Protein AF-A0A537R6D9-F1 (afdb_monomer_lite)

Structure (mmCIF, N/CA/C/O backbone):
data_AF-A0A537R6D9-F1
#
_entry.id   AF-A0A537R6D9-F1
#
loop_
_atom_site.group_PDB
_atom_site.id
_atom_site.type_symbol
_atom_site.label_atom_id
_atom_site.label_alt_id
_atom_site.label_comp_id
_atom_site.label_asym_id
_atom_site.label_entity_id
_atom_site.label_seq_id
_atom_site.pdbx_PDB_ins_code
_atom_site.Cartn_x
_atom_site.Cartn_y
_atom_site.Cartn_z
_atom_site.occupancy
_atom_site.B_iso_or_equiv
_atom_site.auth_seq_id
_atom_site.auth_comp_id
_atom_site.auth_asym_id
_atom_site.auth_atom_id
_atom_site.pdbx_PDB_model_num
ATOM 1 N N . MET A 1 1 ? -15.570 -12.214 9.265 1.00 28.72 1 MET A N 1
ATOM 2 C CA . MET A 1 1 ? -15.090 -12.435 7.888 1.00 28.72 1 MET A CA 1
ATOM 3 C C . MET A 1 1 ? -15.741 -11.370 7.022 1.00 28.72 1 MET A C 1
ATOM 5 O O . MET A 1 1 ? -16.887 -11.540 6.631 1.00 28.72 1 MET A O 1
ATOM 9 N N . ALA A 1 2 ? -15.085 -10.214 6.908 1.00 29.20 2 ALA A N 1
ATOM 10 C CA . ALA A 1 2 ? -15.546 -9.115 6.066 1.00 29.20 2 ALA A CA 1
ATOM 11 C C . ALA A 1 2 ? -15.105 -9.401 4.629 1.00 29.20 2 ALA A C 1
ATOM 13 O O . ALA A 1 2 ? -13.996 -9.891 4.419 1.00 29.20 2 ALA A O 1
ATOM 14 N N . LEU A 1 3 ? -15.979 -9.139 3.662 1.00 27.78 3 LEU A N 1
ATOM 15 C CA . LEU A 1 3 ? -15.612 -9.161 2.255 1.00 27.78 3 LEU A CA 1
ATOM 16 C C . LEU A 1 3 ? -14.936 -7.812 1.969 1.00 27.78 3 LEU A C 1
ATOM 18 O O . LEU A 1 3 ? -15.599 -6.772 2.012 1.00 27.78 3 LEU A O 1
ATOM 22 N N . CYS A 1 4 ? -13.619 -7.820 1.760 1.00 32.78 4 CYS A N 1
ATOM 23 C CA . CYS A 1 4 ? -12.917 -6.673 1.192 1.00 32.78 4 CYS A CA 1
ATOM 24 C C . CYS A 1 4 ? -13.167 -6.689 -0.314 1.00 32.78 4 CYS A C 1
ATOM 26 O O . CYS A 1 4 ? -12.820 -7.656 -0.987 1.00 32.78 4 CYS A O 1
ATOM 28 N N . ALA A 1 5 ? -13.799 -5.641 -0.824 1.00 30.55 5 ALA A N 1
ATOM 29 C CA . ALA A 1 5 ? -13.901 -5.389 -2.251 1.00 30.55 5 ALA A CA 1
ATOM 30 C C . ALA A 1 5 ? -13.244 -4.029 -2.488 1.00 30.55 5 ALA A C 1
ATOM 32 O O . ALA A 1 5 ? -13.802 -3.004 -2.092 1.00 30.55 5 ALA A O 1
ATOM 33 N N . ALA A 1 6 ? -12.048 -4.017 -3.075 1.00 35.75 6 ALA A N 1
ATOM 34 C CA . ALA A 1 6 ? -11.493 -2.785 -3.620 1.00 35.75 6 ALA A CA 1
ATOM 35 C C . ALA A 1 6 ? -11.955 -2.624 -5.059 1.00 35.75 6 ALA A C 1
ATOM 37 O O . ALA A 1 6 ? -11.992 -3.578 -5.837 1.00 35.75 6 ALA A O 1
ATOM 38 N N . ALA A 1 7 ? -12.320 -1.396 -5.389 1.00 29.72 7 ALA A N 1
ATOM 39 C CA . ALA A 1 7 ? -12.484 -0.959 -6.755 1.00 29.72 7 ALA A CA 1
ATOM 40 C C . ALA A 1 7 ? -11.453 0.150 -6.964 1.00 29.72 7 ALA A C 1
ATOM 42 O O . ALA A 1 7 ? -11.732 1.312 -6.675 1.00 29.72 7 ALA A O 1
ATOM 43 N N . CYS A 1 8 ? -10.263 -0.211 -7.447 1.00 31.55 8 CYS A N 1
ATOM 44 C CA . CYS A 1 8 ? -9.294 0.777 -7.905 1.00 31.55 8 CYS A CA 1
ATOM 45 C C . CYS A 1 8 ? -9.810 1.357 -9.228 1.00 31.55 8 CYS A C 1
ATOM 47 O O . CYS A 1 8 ? -9.822 0.685 -10.261 1.00 31.55 8 CYS A O 1
ATOM 49 N N . LEU A 1 9 ? -10.297 2.595 -9.191 1.00 29.12 9 LEU A N 1
ATOM 50 C CA . LEU A 1 9 ? -10.644 3.368 -10.380 1.00 29.12 9 LEU A CA 1
ATOM 51 C C . LEU A 1 9 ? -9.499 4.350 -10.646 1.00 29.12 9 LEU A C 1
ATOM 53 O O . LEU A 1 9 ? -9.588 5.518 -10.276 1.00 29.12 9 LEU A O 1
ATOM 57 N N . SER A 1 10 ? -8.424 3.894 -11.295 1.00 35.34 10 SER A N 1
ATOM 58 C CA . SER A 1 10 ? -7.385 4.800 -11.792 1.00 35.34 10 SER A CA 1
ATOM 59 C C . SER A 1 10 ? -7.936 5.603 -12.976 1.00 35.34 10 SER A C 1
ATOM 61 O O . SER A 1 10 ? -8.092 5.127 -14.101 1.00 35.34 10 SER A O 1
ATOM 63 N N . GLY A 1 11 ? -8.326 6.844 -12.691 1.00 26.12 11 GLY A N 1
ATOM 64 C CA . GLY A 1 11 ? -8.840 7.805 -13.660 1.00 26.12 11 GLY A CA 1
ATOM 65 C C . GLY A 1 11 ? -7.739 8.698 -14.219 1.00 26.12 11 GLY A C 1
ATOM 66 O O . GLY A 1 11 ? -7.818 9.912 -14.064 1.00 26.12 11 GLY A O 1
ATOM 67 N N . GLY A 1 12 ? -6.732 8.123 -14.876 1.00 28.61 12 GLY A N 1
ATOM 68 C CA . GLY A 1 12 ? -5.731 8.907 -15.595 1.00 28.61 12 GLY A CA 1
ATOM 69 C C . GLY A 1 12 ? -6.361 9.593 -16.811 1.00 28.61 12 GLY A C 1
ATOM 70 O O . GLY A 1 12 ? -6.935 8.938 -17.687 1.00 28.61 12 GLY A O 1
ATOM 71 N N . ALA A 1 13 ? -6.246 10.920 -16.906 1.00 30.61 13 ALA A N 1
ATOM 72 C CA . ALA A 1 13 ? -6.545 11.656 -18.133 1.00 30.61 13 ALA A CA 1
ATOM 73 C C . ALA A 1 13 ? -5.438 11.398 -19.171 1.00 30.61 13 ALA A C 1
ATOM 75 O O . ALA A 1 13 ? -4.664 12.288 -19.521 1.00 30.61 13 ALA A O 1
ATOM 76 N N . ALA A 1 14 ? -5.356 10.166 -19.673 1.00 32.16 14 ALA A N 1
ATOM 77 C CA . ALA A 1 14 ? -4.489 9.831 -20.786 1.00 32.16 14 ALA A CA 1
ATOM 78 C C . ALA A 1 14 ? -4.994 10.580 -22.026 1.00 32.16 14 ALA A C 1
ATOM 80 O O . ALA A 1 14 ? -6.072 10.298 -22.559 1.00 32.16 14 ALA A O 1
ATOM 81 N N . ARG A 1 15 ? -4.215 11.557 -22.503 1.00 35.00 15 ARG A N 1
ATOM 82 C CA . ARG A 1 15 ? -4.380 12.067 -23.866 1.00 35.00 15 ARG A CA 1
ATOM 83 C C . ARG A 1 15 ? -4.251 10.877 -24.812 1.00 35.00 15 ARG A C 1
ATOM 85 O O . ARG A 1 15 ? -3.198 10.252 -24.888 1.00 35.00 15 ARG A O 1
ATOM 92 N N . ALA A 1 16 ? -5.344 10.564 -25.499 1.00 34.44 16 ALA A N 1
ATOM 93 C CA . ALA A 1 16 ? -5.391 9.534 -26.520 1.00 34.44 16 ALA A CA 1
ATOM 94 C C . ALA A 1 16 ? -4.492 9.932 -27.703 1.00 34.44 16 ALA A C 1
ATOM 96 O O . ALA A 1 16 ? -4.921 10.646 -28.604 1.00 34.44 16 ALA A O 1
ATOM 97 N N . GLU A 1 17 ? -3.245 9.468 -27.684 1.00 37.81 17 GLU A N 1
ATOM 98 C CA . GLU A 1 17 ? -2.407 9.309 -28.872 1.00 37.81 17 GLU A CA 1
ATOM 99 C C . GLU A 1 17 ? -2.296 7.806 -29.177 1.00 37.81 17 GLU A C 1
ATOM 101 O O . GLU A 1 17 ? -1.820 7.029 -28.353 1.00 37.81 17 GLU A O 1
ATOM 106 N N . ASP A 1 18 ? -2.827 7.419 -30.341 1.00 36.00 18 ASP A N 1
ATOM 107 C CA . ASP A 1 18 ? -2.731 6.135 -31.052 1.00 36.00 18 ASP A CA 1
ATOM 108 C C . ASP A 1 18 ? -2.474 4.846 -30.237 1.00 36.00 18 ASP A C 1
ATOM 110 O O . ASP A 1 18 ? -1.348 4.438 -29.944 1.00 36.00 18 ASP A O 1
ATOM 114 N N . ALA A 1 19 ? -3.557 4.094 -30.010 1.00 43.38 19 ALA A N 1
ATOM 115 C CA . ALA A 1 19 ? -3.606 2.797 -29.322 1.00 43.38 19 ALA A CA 1
ATOM 116 C C . ALA A 1 19 ? -2.958 1.605 -30.079 1.00 43.38 19 ALA A C 1
ATOM 118 O O . ALA A 1 19 ? -3.198 0.445 -29.725 1.00 43.38 19 ALA A O 1
ATOM 119 N N . SER A 1 20 ? -2.161 1.850 -31.127 1.00 41.47 20 SER A N 1
ATOM 120 C CA . SER A 1 20 ? -1.623 0.811 -32.023 1.00 41.47 20 SER A CA 1
ATOM 121 C C . SER A 1 20 ? -0.195 0.350 -31.708 1.00 41.47 20 SER A C 1
ATOM 123 O O . SER A 1 20 ? 0.297 -0.562 -32.373 1.00 41.47 20 SER A O 1
ATOM 125 N N . SER A 1 21 ? 0.484 0.933 -30.713 1.00 53.59 21 SER A N 1
ATOM 126 C CA . SER A 1 21 ? 1.837 0.519 -30.316 1.00 53.59 21 SER A CA 1
ATOM 127 C C . SER A 1 21 ? 1.855 -0.102 -28.917 1.00 53.59 21 SER A C 1
ATOM 129 O O . SER A 1 21 ? 1.261 0.415 -27.972 1.00 53.59 21 SER A O 1
ATOM 131 N N . TRP A 1 22 ? 2.535 -1.244 -28.780 1.00 60.31 22 TRP A N 1
ATOM 132 C CA . TRP A 1 22 ? 2.795 -1.897 -27.494 1.00 60.31 22 TRP A CA 1
ATOM 133 C C . TRP A 1 22 ? 3.837 -1.088 -26.711 1.00 60.31 22 TRP A C 1
ATOM 135 O O . TRP A 1 22 ? 4.996 -1.485 -26.636 1.00 60.31 22 TRP A O 1
ATOM 145 N N . ARG A 1 23 ? 3.429 0.067 -26.168 1.00 66.94 23 ARG A N 1
ATOM 146 C CA . ARG A 1 23 ? 4.258 0.895 -25.278 1.00 66.94 23 ARG A CA 1
ATOM 147 C C . ARG A 1 23 ? 4.676 0.112 -24.038 1.00 66.94 23 ARG A C 1
ATOM 149 O O . ARG A 1 23 ? 3.964 -0.823 -23.644 1.00 66.94 23 ARG A O 1
ATOM 156 N N . ASP A 1 24 ? 5.805 0.491 -23.456 1.00 73.75 24 ASP A N 1
ATOM 157 C CA . ASP A 1 24 ? 6.227 -0.032 -22.160 1.00 73.75 24 ASP A CA 1
ATOM 158 C C . ASP A 1 24 ? 5.165 0.310 -21.112 1.00 73.75 24 ASP A C 1
ATOM 160 O O . ASP A 1 24 ? 4.558 1.381 -21.134 1.00 73.75 24 ASP A O 1
ATOM 164 N N . LEU A 1 25 ? 4.857 -0.683 -20.287 1.00 79.38 25 LEU A N 1
ATOM 165 C CA . LEU A 1 25 ? 3.793 -0.636 -19.300 1.00 79.38 25 LEU A CA 1
ATOM 166 C C . LEU A 1 25 ? 4.425 -0.330 -17.941 1.00 79.38 25 LEU A C 1
ATOM 168 O O . LEU A 1 25 ? 5.289 -1.084 -17.493 1.00 79.38 25 LEU A O 1
ATOM 172 N N . GLU A 1 26 ? 3.989 0.742 -17.287 1.00 85.88 26 GLU A N 1
ATOM 173 C CA . GLU A 1 26 ? 4.348 0.985 -15.893 1.00 85.88 26 GLU A CA 1
ATOM 174 C C . GLU A 1 26 ? 3.674 -0.064 -15.006 1.00 85.88 26 GLU A C 1
ATOM 176 O O . GLU A 1 26 ? 2.475 -0.322 -15.122 1.00 85.88 26 GLU A O 1
ATOM 181 N N . THR A 1 27 ? 4.451 -0.713 -14.141 1.00 90.38 27 THR A N 1
ATOM 182 C CA . THR A 1 27 ? 3.981 -1.876 -13.380 1.00 90.38 27 THR A CA 1
ATOM 183 C C . THR A 1 27 ? 3.369 -1.522 -12.027 1.00 90.38 27 THR A C 1
ATOM 185 O O . THR A 1 27 ? 2.854 -2.421 -11.366 1.00 90.38 27 THR A O 1
ATOM 188 N N . LYS A 1 28 ? 3.369 -0.244 -11.616 1.00 91.88 28 LYS A N 1
ATOM 189 C CA . LYS A 1 28 ? 2.906 0.196 -10.289 1.00 91.88 28 LYS A CA 1
ATOM 190 C C . LYS A 1 28 ? 1.517 -0.357 -9.943 1.00 91.88 28 LYS A C 1
ATOM 192 O O . LYS A 1 28 ? 1.375 -1.010 -8.916 1.00 91.88 28 LYS A O 1
ATOM 197 N N . TYR A 1 29 ? 0.542 -0.218 -10.844 1.00 91.31 29 TYR A N 1
ATOM 198 C CA . TYR A 1 29 ? -0.869 -0.546 -10.577 1.00 91.31 29 TYR A CA 1
ATOM 199 C C . TYR A 1 29 ? -1.403 -1.795 -11.292 1.00 91.31 29 TYR A C 1
ATOM 201 O O . TYR A 1 29 ? -2.612 -2.010 -11.369 1.00 91.31 29 TYR A O 1
ATOM 209 N N . ILE A 1 30 ? -0.538 -2.627 -11.874 1.00 92.00 30 ILE A N 1
ATOM 210 C CA . ILE A 1 30 ? -1.005 -3.684 -12.789 1.00 92.00 30 ILE A CA 1
ATOM 211 C C . ILE A 1 30 ? -1.399 -4.979 -12.079 1.00 92.00 30 ILE A C 1
ATOM 213 O O . ILE A 1 30 ? -1.848 -5.904 -12.758 1.00 92.00 30 ILE A O 1
ATOM 217 N N . PHE A 1 31 ? -1.200 -5.078 -10.762 1.00 92.81 31 PHE A N 1
ATOM 218 C CA . PHE A 1 31 ? -1.397 -6.317 -10.005 1.00 92.81 31 PHE A CA 1
ATOM 219 C C . PHE A 1 31 ? -2.517 -6.261 -8.954 1.00 92.81 31 PHE A C 1
ATOM 221 O O . PHE A 1 31 ? -2.608 -7.174 -8.140 1.00 92.81 31 PHE A O 1
ATOM 228 N N . GLY A 1 32 ? -3.381 -5.242 -8.980 1.00 87.50 32 GLY A N 1
ATOM 229 C CA . GLY A 1 32 ? -4.435 -5.085 -7.974 1.00 87.50 32 GLY A CA 1
ATOM 230 C C . GLY A 1 32 ? -3.899 -4.419 -6.707 1.00 87.50 32 GLY A C 1
ATOM 231 O O . GLY A 1 32 ? -3.414 -3.294 -6.786 1.00 87.50 32 GLY A O 1
ATOM 232 N N . PHE A 1 33 ? -3.986 -5.096 -5.559 1.00 89.38 33 PHE A N 1
ATOM 233 C CA . PHE A 1 33 ? -3.443 -4.631 -4.277 1.00 89.38 33 PHE A CA 1
ATOM 234 C C . PHE A 1 33 ? -1.920 -4.784 -4.187 1.00 89.38 33 PHE A C 1
ATOM 236 O O . PHE A 1 33 ? -1.259 -4.032 -3.473 1.00 89.38 33 PHE A O 1
ATOM 243 N N . THR A 1 34 ? -1.325 -5.754 -4.884 1.00 95.06 34 THR A N 1
ATOM 244 C CA . THR A 1 34 ? 0.129 -5.815 -5.036 1.00 95.06 34 THR A CA 1
ATOM 245 C C . THR A 1 34 ? 0.602 -4.636 -5.894 1.00 95.06 34 THR A C 1
ATOM 247 O O . THR A 1 34 ? 0.324 -4.541 -7.083 1.00 95.06 34 THR A O 1
ATOM 250 N N . THR A 1 35 ? 1.372 -3.729 -5.309 1.00 94.94 35 THR A N 1
ATOM 251 C CA . THR A 1 35 ? 2.033 -2.658 -6.069 1.00 94.94 35 THR A CA 1
ATOM 252 C C . THR A 1 35 ? 3.316 -3.155 -6.741 1.00 94.94 35 THR A C 1
ATOM 254 O O . THR A 1 35 ? 4.145 -3.796 -6.095 1.00 94.94 35 THR A O 1
ATOM 257 N N . GLY A 1 36 ? 3.517 -2.851 -8.025 1.00 95.31 36 GLY A N 1
ATOM 258 C CA . GLY A 1 36 ? 4.787 -3.109 -8.717 1.00 95.31 36 GLY A CA 1
ATOM 259 C C . GLY A 1 36 ? 5.906 -2.150 -8.301 1.00 95.31 36 GLY A C 1
ATOM 260 O O . GLY A 1 36 ? 5.679 -1.174 -7.588 1.00 95.31 36 GLY A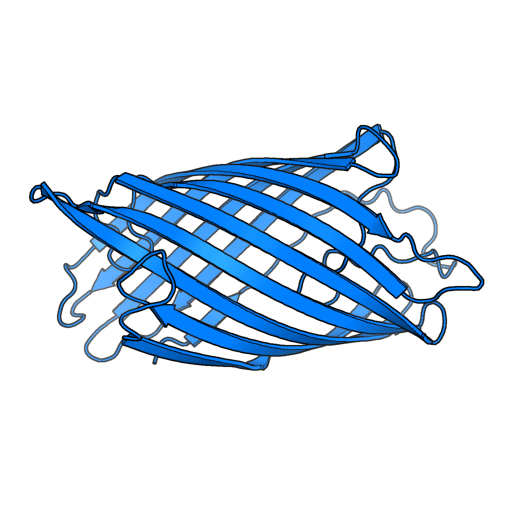 O 1
ATOM 261 N N . SER A 1 37 ? 7.132 -2.394 -8.766 1.00 96.31 37 SER A N 1
ATOM 262 C CA . SER A 1 37 ? 8.278 -1.517 -8.502 1.00 96.31 37 SER A CA 1
ATOM 263 C C . SER A 1 37 ? 8.334 -0.297 -9.421 1.00 96.31 37 SER A C 1
ATOM 265 O O . SER A 1 37 ? 9.120 0.605 -9.151 1.00 96.31 37 SER A O 1
ATOM 267 N N . GLY A 1 38 ? 7.527 -0.242 -10.486 1.00 92.62 38 GLY A N 1
ATOM 268 C CA . GLY A 1 38 ? 7.442 0.932 -11.356 1.00 92.62 38 GLY A CA 1
ATOM 269 C C . GLY A 1 38 ? 7.184 2.234 -10.585 1.00 92.62 38 GLY A C 1
ATOM 270 O O . GLY A 1 38 ? 6.517 2.231 -9.546 1.00 92.62 38 GLY A O 1
ATOM 271 N N . ILE A 1 39 ? 7.750 3.316 -11.112 1.00 93.25 39 ILE A N 1
ATOM 272 C CA . ILE A 1 39 ? 7.456 4.700 -10.739 1.00 93.25 39 ILE A CA 1
ATOM 273 C C . ILE A 1 39 ? 7.237 5.503 -12.025 1.00 93.25 39 ILE A C 1
ATOM 275 O O . ILE A 1 39 ? 7.724 5.092 -13.087 1.00 93.25 39 ILE A O 1
ATOM 279 N N . GLY A 1 40 ? 6.569 6.655 -11.916 1.00 89.00 40 GLY A N 1
ATOM 280 C CA . GLY A 1 40 ? 6.320 7.527 -13.065 1.00 89.00 40 GLY A CA 1
ATOM 281 C C . GLY A 1 40 ? 7.607 8.041 -13.727 1.00 89.00 40 GLY A C 1
ATOM 282 O O . GLY A 1 40 ? 8.710 7.943 -13.186 1.00 89.00 40 GLY A O 1
ATOM 283 N N . LEU A 1 41 ? 7.479 8.635 -14.909 1.00 91.44 41 LEU A N 1
ATOM 284 C CA . LEU A 1 41 ? 8.596 9.233 -15.640 1.00 91.44 41 LEU A CA 1
ATOM 285 C C . LEU A 1 41 ? 9.143 10.476 -14.922 1.00 91.44 41 LEU A C 1
ATOM 287 O O . LEU A 1 41 ? 8.434 11.181 -14.210 1.00 91.44 41 LEU A O 1
ATOM 291 N N . GLU A 1 42 ? 10.416 10.811 -15.146 1.00 93.69 42 GLU A N 1
ATOM 292 C CA . GLU A 1 42 ? 11.005 12.020 -14.561 1.00 93.69 42 GLU A CA 1
ATOM 293 C C . GLU A 1 42 ? 10.230 13.290 -14.968 1.00 93.69 42 GLU A C 1
ATOM 295 O O . GLU A 1 42 ? 10.023 13.583 -16.147 1.00 93.69 42 GLU A O 1
ATOM 300 N N . GLY A 1 43 ? 9.817 14.062 -13.964 1.00 93.31 43 GLY A N 1
ATOM 301 C CA . GLY A 1 43 ? 8.987 15.255 -14.097 1.00 93.31 43 GLY A CA 1
ATOM 302 C C . GLY A 1 43 ? 7.481 14.983 -14.160 1.00 93.31 43 GLY A C 1
ATOM 303 O O . GLY A 1 43 ? 6.709 15.950 -14.174 1.00 93.31 43 GLY A O 1
ATOM 304 N N . GLU A 1 44 ? 7.058 13.716 -14.183 1.00 93.81 44 GLU A N 1
ATOM 305 C CA . GLU A 1 44 ? 5.652 13.321 -14.232 1.00 93.81 44 GLU A CA 1
ATOM 306 C C . GLU A 1 44 ? 4.900 13.740 -12.970 1.00 93.81 44 GLU A C 1
ATOM 308 O O . GLU A 1 44 ? 5.448 13.807 -11.863 1.00 93.81 44 GLU A O 1
ATOM 313 N N . LYS A 1 45 ? 3.631 14.091 -13.184 1.00 94.88 45 LYS A N 1
ATOM 314 C CA . LYS A 1 45 ? 2.677 14.465 -12.150 1.00 94.88 45 LYS A CA 1
ATOM 315 C C . LYS A 1 45 ? 1.359 13.794 -12.462 1.00 94.88 45 LYS A C 1
ATOM 317 O O . LYS A 1 45 ? 0.791 14.055 -13.525 1.00 94.88 45 LYS A O 1
ATOM 322 N N . GLU A 1 46 ? 0.864 13.018 -11.519 1.00 92.94 46 GLU A N 1
ATOM 323 C CA . GLU A 1 46 ? -0.406 12.320 -11.643 1.00 92.94 46 GLU A CA 1
ATOM 324 C C . GLU A 1 46 ? -1.299 12.640 -10.445 1.00 92.94 46 GLU A C 1
ATOM 326 O O . GLU A 1 46 ? -0.842 13.079 -9.387 1.00 92.94 46 GLU A O 1
ATOM 331 N N . PHE A 1 47 ? -2.604 12.510 -10.655 1.00 94.19 47 PHE A N 1
ATOM 332 C CA . PHE A 1 47 ? -3.573 12.550 -9.579 1.00 94.19 47 PHE A CA 1
ATOM 333 C C . PHE A 1 47 ? -4.390 11.268 -9.625 1.00 94.19 47 PHE A C 1
ATOM 335 O O . PHE A 1 47 ? -5.132 11.040 -10.585 1.00 94.19 47 PHE A O 1
ATOM 342 N N . THR A 1 48 ? -4.279 10.482 -8.565 1.00 91.81 48 THR A N 1
ATOM 343 C CA . THR A 1 48 ? -4.908 9.174 -8.439 1.00 91.81 48 THR A CA 1
ATOM 344 C C . THR A 1 48 ? -5.988 9.230 -7.367 1.00 91.81 48 THR A C 1
ATOM 346 O O . THR A 1 48 ? -5.957 10.017 -6.417 1.00 91.81 48 THR A O 1
ATOM 349 N N . THR A 1 49 ? -7.034 8.432 -7.549 1.00 93.06 49 THR A N 1
ATOM 350 C CA . THR A 1 49 ? -8.056 8.229 -6.526 1.00 93.06 49 THR A CA 1
ATOM 351 C C . THR A 1 49 ? -8.254 6.741 -6.341 1.00 93.06 49 THR A C 1
ATOM 353 O O . THR A 1 49 ? -8.722 6.064 -7.253 1.00 93.06 49 THR A O 1
ATOM 356 N N . ASP A 1 50 ? -7.924 6.245 -5.156 1.00 91.81 50 ASP A N 1
ATOM 357 C CA . ASP A 1 50 ? -8.151 4.852 -4.787 1.00 91.81 50 ASP A CA 1
ATOM 358 C C . ASP A 1 50 ? -9.265 4.765 -3.745 1.00 91.81 50 ASP A C 1
ATOM 360 O O . ASP A 1 50 ? -9.397 5.643 -2.895 1.00 91.81 50 ASP A O 1
ATOM 364 N N . THR A 1 51 ? -10.130 3.756 -3.835 1.00 93.44 51 THR A N 1
ATOM 365 C CA . THR A 1 51 ? -11.228 3.559 -2.884 1.00 93.44 51 THR A CA 1
ATOM 366 C C . THR A 1 51 ? -11.343 2.105 -2.455 1.00 93.44 51 THR A C 1
ATOM 368 O O . THR A 1 51 ? -11.734 1.221 -3.223 1.00 93.44 51 THR A O 1
ATOM 371 N N . ILE A 1 52 ? -11.105 1.883 -1.166 1.00 91.88 52 ILE A N 1
ATOM 372 C CA . ILE A 1 52 ? -11.235 0.591 -0.505 1.00 91.88 52 ILE A CA 1
ATOM 373 C C . ILE A 1 52 ? -12.605 0.514 0.167 1.00 91.88 52 ILE A C 1
ATOM 375 O O . ILE A 1 52 ? -12.973 1.363 0.981 1.00 91.88 52 ILE A O 1
ATOM 379 N N . GLY A 1 53 ? -13.369 -0.530 -0.161 1.00 93.00 53 GLY A N 1
ATOM 380 C CA . GLY A 1 53 ? -14.672 -0.821 0.428 1.00 93.00 53 GLY A CA 1
ATOM 381 C C . GLY A 1 53 ? -14.652 -2.067 1.314 1.00 93.00 53 GLY A C 1
ATOM 382 O O . GLY A 1 53 ? -14.115 -3.117 0.953 1.00 93.00 53 GLY A O 1
ATOM 383 N N . ARG A 1 54 ? -15.292 -1.973 2.481 1.00 91.81 54 ARG A N 1
ATOM 384 C CA . ARG A 1 54 ? -15.453 -3.065 3.449 1.00 91.81 54 ARG A CA 1
ATOM 385 C C . ARG A 1 54 ? -16.934 -3.277 3.729 1.00 91.81 54 ARG A C 1
ATOM 387 O O . ARG A 1 54 ? -17.612 -2.377 4.225 1.00 91.81 54 ARG A O 1
ATOM 394 N N . PHE A 1 55 ? -17.433 -4.479 3.451 1.00 93.81 55 PHE A N 1
ATOM 395 C CA . PHE A 1 55 ? -18.864 -4.780 3.537 1.00 93.81 55 PHE A CA 1
ATOM 396 C C . PHE A 1 55 ? -19.139 -6.097 4.273 1.00 93.81 55 PHE A C 1
ATOM 398 O O . PHE A 1 55 ? -18.315 -7.013 4.297 1.00 93.81 55 PHE A O 1
ATOM 405 N N . GLY A 1 56 ? -20.337 -6.207 4.854 1.00 87.88 56 GLY A N 1
ATOM 406 C CA . GLY A 1 56 ? -20.899 -7.496 5.276 1.00 87.88 56 GLY A CA 1
ATOM 407 C C . GLY A 1 56 ? -20.354 -8.075 6.589 1.00 87.88 56 GLY A C 1
ATOM 408 O O . GLY A 1 56 ? -19.809 -9.178 6.607 1.00 87.88 56 GLY A O 1
ATOM 409 N N . LYS A 1 57 ? -20.567 -7.385 7.719 1.00 90.25 57 LYS A N 1
ATOM 410 C CA . LYS A 1 57 ? -20.420 -7.975 9.065 1.00 90.25 57 LYS A CA 1
ATOM 411 C C . LYS A 1 57 ? -21.706 -8.704 9.487 1.00 90.25 57 LYS A C 1
ATOM 413 O O . LYS A 1 57 ? -22.805 -8.301 9.121 1.00 90.25 57 LYS A O 1
ATOM 418 N N . ARG A 1 58 ? -21.572 -9.801 10.246 1.00 88.94 58 ARG A N 1
ATOM 419 C CA . ARG A 1 58 ? -22.719 -10.585 10.749 1.00 88.94 58 ARG A CA 1
ATOM 420 C C . ARG A 1 58 ? -23.520 -9.773 11.771 1.00 88.94 58 ARG A C 1
ATOM 422 O O . ARG A 1 58 ? -22.939 -9.007 12.527 1.00 88.94 58 ARG A O 1
ATOM 429 N N . GLY A 1 59 ? -24.829 -10.011 11.830 1.00 87.25 59 GLY A N 1
ATOM 430 C CA . GLY A 1 59 ? -25.715 -9.444 12.853 1.00 87.25 59 GLY A CA 1
ATOM 431 C C . GLY A 1 59 ? -26.399 -8.131 12.472 1.00 87.25 59 GLY A C 1
ATOM 432 O O . GLY A 1 59 ? -27.398 -7.805 13.095 1.00 87.25 59 GLY A O 1
ATOM 433 N N . GLY A 1 60 ? -25.956 -7.452 11.408 1.00 92.44 60 GLY A N 1
ATOM 434 C CA . GLY A 1 60 ? -26.542 -6.187 10.967 1.00 92.44 60 GLY A CA 1
ATOM 435 C C . GLY A 1 60 ? -26.105 -5.769 9.562 1.00 92.44 60 GLY A C 1
ATOM 436 O O . GLY A 1 60 ? -25.667 -6.592 8.756 1.00 92.44 60 GLY A O 1
ATOM 437 N N . HIS A 1 61 ? -26.218 -4.475 9.273 1.00 94.50 61 HIS A N 1
ATOM 438 C CA . HIS A 1 61 ? -25.742 -3.856 8.041 1.00 94.50 61 HIS A CA 1
ATOM 439 C C . HIS A 1 61 ? -24.416 -3.142 8.293 1.00 94.50 61 HIS A C 1
ATOM 441 O O . HIS A 1 61 ? -24.317 -2.298 9.178 1.00 94.50 61 HIS A O 1
ATOM 447 N N . TYR A 1 62 ? -23.402 -3.469 7.494 1.00 96.00 62 TYR A N 1
ATOM 448 C CA . TYR A 1 62 ? -22.079 -2.858 7.571 1.00 96.00 62 TYR A CA 1
ATOM 449 C C . TYR A 1 62 ? -21.585 -2.502 6.173 1.00 96.00 62 TYR A C 1
ATOM 451 O O . TYR A 1 62 ? -21.441 -3.389 5.324 1.00 96.00 62 TYR A O 1
ATOM 459 N N . ALA A 1 63 ? -21.305 -1.220 5.970 1.00 96.38 63 ALA A N 1
ATOM 460 C CA . ALA A 1 63 ? -20.577 -0.685 4.834 1.00 96.38 63 ALA A CA 1
ATOM 461 C C . ALA A 1 63 ? -19.646 0.426 5.328 1.00 96.38 63 ALA A C 1
ATOM 463 O O . ALA A 1 63 ? -20.106 1.397 5.927 1.00 96.38 63 ALA A O 1
ATOM 464 N N . ALA A 1 64 ? -18.353 0.284 5.078 1.00 96.06 64 ALA A N 1
ATOM 465 C CA . ALA A 1 64 ? -17.362 1.318 5.327 1.00 96.06 64 ALA A CA 1
ATOM 466 C C . ALA A 1 64 ? -16.502 1.485 4.078 1.00 96.06 64 ALA A C 1
ATOM 468 O O . ALA A 1 64 ? -16.156 0.493 3.436 1.00 96.06 64 ALA A O 1
ATOM 469 N N . THR A 1 65 ? -16.169 2.719 3.724 1.00 96.44 65 THR A N 1
ATOM 470 C CA . THR A 1 65 ? -15.240 2.998 2.629 1.00 96.44 65 THR A CA 1
ATOM 471 C C . THR A 1 65 ? -14.169 3.957 3.087 1.00 96.44 65 THR A C 1
ATOM 473 O O . THR A 1 65 ? -14.431 4.842 3.903 1.00 96.44 65 THR A O 1
ATOM 476 N N . GLU A 1 66 ? -12.998 3.829 2.490 1.00 95.88 66 GLU A N 1
ATOM 477 C CA . GLU A 1 66 ? -11.969 4.846 2.529 1.00 95.88 66 GLU A CA 1
ATOM 478 C C . GLU A 1 66 ? -11.503 5.172 1.117 1.00 95.88 66 GLU A C 1
ATOM 480 O O . GLU A 1 66 ? -11.308 4.276 0.304 1.00 95.88 66 GLU A O 1
ATOM 485 N N . THR A 1 67 ? -11.347 6.458 0.838 1.00 96.69 67 THR A N 1
ATOM 486 C CA . THR A 1 67 ? -10.888 7.001 -0.430 1.00 96.69 67 THR A CA 1
ATOM 487 C C . THR A 1 67 ? -9.589 7.767 -0.202 1.00 96.69 67 THR A C 1
ATOM 489 O O . THR A 1 67 ? -9.592 8.760 0.534 1.00 96.69 67 THR A O 1
ATOM 492 N N . LYS A 1 68 ? -8.502 7.332 -0.847 1.00 97.06 68 LYS A N 1
ATOM 493 C CA . LYS A 1 68 ? -7.240 8.073 -0.964 1.00 97.06 68 LYS A CA 1
ATOM 494 C C . LYS A 1 68 ? -7.351 9.026 -2.152 1.00 97.06 68 LYS A C 1
ATOM 496 O O . LYS A 1 68 ? -7.647 8.601 -3.264 1.00 97.06 68 LYS A O 1
ATOM 501 N N . TYR A 1 69 ? -7.134 10.314 -1.911 1.00 97.62 69 TYR A N 1
ATOM 502 C CA . TYR A 1 69 ? -6.956 11.325 -2.951 1.00 97.62 69 TYR A CA 1
ATOM 503 C C . TYR A 1 69 ? -5.472 11.652 -3.016 1.00 97.62 69 TYR A C 1
ATOM 505 O O . TYR A 1 69 ? -4.963 12.290 -2.095 1.00 97.62 69 TYR A O 1
ATOM 513 N N . GLU A 1 70 ? -4.797 11.208 -4.065 1.00 97.19 70 GLU A N 1
ATOM 514 C CA . GLU A 1 70 ? -3.342 11.123 -4.134 1.00 97.19 70 GLU A CA 1
ATOM 515 C C . GLU A 1 70 ? -2.806 12.030 -5.232 1.00 97.19 70 GLU A C 1
ATOM 517 O O . GLU A 1 70 ? -3.279 12.000 -6.364 1.00 97.19 70 GLU A O 1
ATOM 522 N N . PHE A 1 71 ? -1.828 12.862 -4.894 1.00 97.88 71 PHE A N 1
ATOM 523 C CA . PHE A 1 71 ? -1.027 13.569 -5.877 1.00 97.88 71 PHE A CA 1
ATOM 524 C C . PHE A 1 71 ? 0.361 12.947 -5.914 1.00 97.88 71 PHE A C 1
ATOM 526 O O . PHE A 1 71 ? 1.041 12.910 -4.890 1.00 97.88 71 PHE A O 1
ATOM 533 N N . GLU A 1 72 ? 0.783 12.524 -7.096 1.00 96.56 72 GLU A N 1
ATOM 534 C CA . GLU A 1 72 ? 2.060 11.868 -7.340 1.00 96.56 72 GLU A CA 1
ATOM 535 C C . GLU A 1 72 ? 2.985 12.809 -8.104 1.00 96.56 72 GLU A C 1
ATOM 537 O O . GLU A 1 72 ? 2.574 13.515 -9.029 1.00 96.56 72 GLU A O 1
ATOM 542 N N . PHE A 1 73 ? 4.256 12.823 -7.724 1.00 96.12 73 PHE A N 1
ATOM 543 C CA . PHE A 1 73 ? 5.286 13.603 -8.384 1.00 96.12 73 PHE A CA 1
ATOM 544 C C . PHE A 1 73 ? 6.598 12.830 -8.422 1.00 96.12 73 PHE A C 1
ATOM 546 O O . PHE A 1 73 ? 7.140 12.461 -7.380 1.00 96.12 73 PHE A O 1
ATOM 553 N N . THR A 1 74 ? 7.148 12.668 -9.621 1.00 97.69 74 THR A N 1
ATOM 554 C CA . THR A 1 74 ? 8.394 11.931 -9.845 1.00 97.69 74 THR A CA 1
ATOM 555 C C . THR A 1 74 ? 9.527 12.903 -10.177 1.00 97.69 74 THR A C 1
ATO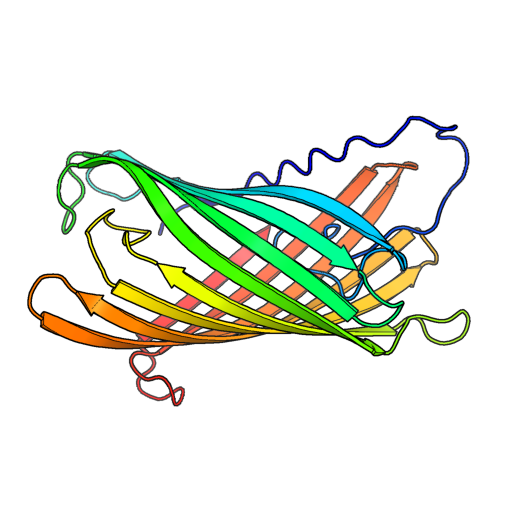M 557 O O . THR A 1 74 ? 9.778 13.191 -11.346 1.00 97.69 74 THR A O 1
ATOM 560 N N . PRO A 1 75 ? 10.222 13.489 -9.182 1.00 95.62 75 PRO A N 1
ATOM 561 C CA . PRO A 1 75 ? 11.261 14.493 -9.430 1.00 95.62 75 PRO A CA 1
ATOM 562 C C . PRO A 1 75 ? 12.478 13.970 -10.197 1.00 95.62 75 PRO A C 1
ATOM 564 O O . PRO A 1 75 ? 13.198 14.770 -10.785 1.00 95.62 75 PRO A O 1
ATOM 567 N N . THR A 1 76 ? 12.748 12.664 -10.142 1.00 95.94 76 THR A N 1
ATOM 568 C CA . THR A 1 76 ? 13.903 12.018 -10.784 1.00 95.94 76 THR A CA 1
ATOM 569 C C . THR A 1 76 ? 13.507 10.626 -11.258 1.00 95.94 76 THR A C 1
ATOM 571 O O . THR A 1 76 ? 12.580 10.053 -10.701 1.00 95.94 76 THR A O 1
ATOM 574 N N . GLN A 1 77 ? 14.281 10.014 -12.150 1.00 93.62 77 GLN A N 1
ATOM 575 C CA . GLN A 1 77 ? 14.087 8.612 -12.558 1.00 93.62 77 GLN A CA 1
ATOM 576 C C . GLN A 1 77 ? 14.199 7.552 -11.431 1.00 93.62 77 GLN A C 1
ATOM 578 O O . GLN A 1 77 ? 14.028 6.370 -11.702 1.00 93.62 77 GLN A O 1
ATOM 583 N N . PHE A 1 78 ? 14.519 7.934 -10.184 1.00 96.25 78 PHE A N 1
ATOM 584 C CA . PHE A 1 78 ? 14.672 6.999 -9.058 1.00 96.25 78 PHE A CA 1
ATOM 585 C C . PHE A 1 78 ? 13.767 7.291 -7.861 1.00 96.25 78 PHE A C 1
ATOM 587 O O . PHE A 1 78 ? 13.769 6.522 -6.902 1.00 96.25 78 PHE A O 1
ATOM 594 N N . ILE A 1 79 ? 13.061 8.421 -7.860 1.00 97.56 79 ILE A N 1
ATOM 595 C CA . ILE A 1 79 ? 12.319 8.903 -6.694 1.00 97.56 79 ILE A CA 1
ATOM 596 C C . ILE A 1 79 ? 10.939 9.345 -7.140 1.00 97.56 79 ILE A C 1
ATOM 598 O O . ILE A 1 79 ? 10.845 10.226 -7.992 1.00 97.56 79 ILE A O 1
ATOM 602 N N . GLN A 1 80 ? 9.913 8.821 -6.480 1.00 97.94 80 GLN A N 1
ATOM 603 C CA . GLN A 1 80 ? 8.536 9.295 -6.569 1.00 97.94 80 GLN A CA 1
ATOM 604 C C . GLN A 1 80 ? 8.048 9.681 -5.171 1.00 97.94 80 GLN A C 1
ATOM 606 O O . GLN A 1 80 ? 8.393 9.052 -4.169 1.00 97.94 80 GLN A O 1
ATOM 611 N N . ILE A 1 81 ? 7.322 10.790 -5.104 1.00 98.06 81 ILE A N 1
ATOM 612 C CA . ILE A 1 81 ? 6.748 11.343 -3.883 1.00 98.06 81 ILE A CA 1
ATOM 613 C C . ILE A 1 81 ? 5.256 11.461 -4.109 1.00 98.06 81 ILE A C 1
ATOM 615 O O . ILE A 1 81 ? 4.823 12.034 -5.107 1.00 98.06 81 ILE A O 1
ATOM 619 N N . GLU A 1 82 ? 4.485 10.979 -3.153 1.00 97.81 82 GLU A N 1
ATOM 620 C CA . GLU A 1 82 ? 3.032 10.950 -3.222 1.00 97.81 82 GLU A CA 1
ATOM 621 C C . GLU A 1 82 ? 2.503 11.529 -1.928 1.00 97.81 82 GLU A C 1
ATOM 623 O O . GLU A 1 82 ? 3.125 11.410 -0.874 1.00 97.81 82 GLU A O 1
ATOM 628 N N . PHE A 1 83 ? 1.400 12.252 -1.984 1.00 98.19 83 PHE A N 1
ATOM 629 C CA . PHE A 1 83 ? 0.775 12.762 -0.775 1.00 98.19 83 PHE A CA 1
ATOM 630 C C . PHE A 1 83 ? -0.662 13.137 -1.043 1.00 98.19 83 PHE A C 1
ATOM 632 O O . PHE A 1 83 ? -1.055 13.471 -2.164 1.00 98.19 83 PHE A O 1
ATOM 639 N N . GLY A 1 84 ? -1.440 13.176 0.029 1.00 98.12 84 GLY A N 1
ATOM 640 C CA . GLY A 1 84 ? -2.788 13.670 -0.093 1.00 98.12 84 GLY A CA 1
ATOM 641 C C . GLY A 1 84 ? -3.660 13.441 1.117 1.00 98.12 84 GLY A C 1
ATOM 642 O O . GLY A 1 84 ? -3.226 13.523 2.267 1.00 98.12 84 GLY A O 1
ATOM 643 N N . ALA A 1 85 ? -4.938 13.253 0.827 1.00 98.31 85 ALA A N 1
ATOM 644 C CA . ALA A 1 85 ? -6.018 13.284 1.793 1.00 98.31 85 ALA A CA 1
ATOM 645 C C . ALA A 1 85 ? -6.771 11.959 1.805 1.00 98.31 85 ALA A C 1
ATOM 647 O O . ALA A 1 85 ? -6.926 11.308 0.775 1.00 98.31 85 ALA A O 1
ATOM 648 N N . LEU A 1 86 ? -7.315 11.622 2.968 1.00 98.25 86 LEU A N 1
ATOM 649 C CA . LEU A 1 86 ? -8.146 10.446 3.172 1.00 98.25 86 LEU A CA 1
ATOM 650 C C . LEU A 1 86 ? -9.577 10.901 3.457 1.00 98.25 86 LEU A C 1
ATOM 652 O O . LEU A 1 86 ? -9.817 11.791 4.283 1.00 98.25 86 LEU A O 1
ATOM 656 N N . GLY A 1 87 ? -10.539 10.317 2.754 1.00 97.88 87 GLY A N 1
ATOM 657 C CA . GLY A 1 87 ? -11.969 10.476 2.999 1.00 97.88 87 GLY A CA 1
ATOM 658 C C . GLY A 1 87 ? -12.583 9.144 3.397 1.00 97.88 87 GLY A C 1
ATOM 659 O O . GLY A 1 87 ? -12.267 8.126 2.807 1.00 97.88 87 GLY A O 1
ATOM 660 N N . SER A 1 88 ? -13.494 9.138 4.361 1.00 97.50 88 SER A N 1
ATOM 661 C CA . SER A 1 88 ? -14.139 7.919 4.853 1.00 97.50 88 SER A CA 1
ATOM 662 C C . SER A 1 88 ? -15.656 8.045 4.853 1.00 97.50 88 SER A C 1
ATOM 664 O O . SER A 1 88 ? -16.205 9.121 5.116 1.00 97.50 88 SER A O 1
ATOM 666 N N . THR A 1 89 ? -16.339 6.936 4.575 1.00 97.56 89 THR A N 1
ATOM 667 C CA . THR A 1 89 ? -17.777 6.787 4.814 1.00 97.56 89 THR A CA 1
ATOM 668 C C . THR A 1 89 ? -18.028 5.591 5.718 1.00 97.56 89 THR A C 1
ATOM 670 O O . THR A 1 89 ? -17.381 4.556 5.579 1.00 97.56 89 THR A O 1
ATOM 673 N N . HIS A 1 90 ? -19.006 5.711 6.615 1.00 97.56 90 HIS A N 1
ATOM 674 C CA . HIS A 1 90 ? -19.501 4.590 7.416 1.00 97.56 90 HIS A CA 1
ATOM 675 C C . HIS A 1 90 ? -21.020 4.571 7.370 1.00 97.56 90 HIS A C 1
ATOM 677 O O . HIS A 1 90 ? -21.670 5.606 7.532 1.00 97.56 90 HIS A O 1
ATOM 683 N N . HIS A 1 91 ? -21.580 3.387 7.160 1.00 97.00 91 HIS A N 1
ATOM 684 C CA . HIS A 1 91 ? -22.997 3.082 7.254 1.00 97.00 91 HIS A CA 1
ATOM 685 C C . HIS A 1 91 ? -23.149 1.737 7.973 1.00 97.00 91 HIS A C 1
ATOM 687 O O . HIS A 1 91 ? -23.056 0.662 7.375 1.00 97.00 91 HIS A O 1
ATOM 693 N N . ILE A 1 92 ? -23.316 1.827 9.289 1.00 97.12 92 ILE A N 1
ATOM 694 C CA . ILE A 1 92 ? -23.318 0.726 10.248 1.00 97.12 92 ILE A CA 1
ATOM 695 C C . ILE A 1 92 ? -24.652 0.766 10.994 1.00 97.12 92 ILE A C 1
ATOM 697 O O . ILE A 1 92 ? -25.035 1.820 11.504 1.00 97.12 92 ILE A O 1
ATOM 701 N N . ALA A 1 93 ? -25.362 -0.360 11.028 1.00 96.88 93 ALA A N 1
ATOM 702 C CA . ALA A 1 93 ? -26.617 -0.506 11.759 1.00 96.88 93 ALA A CA 1
ATOM 703 C C . ALA A 1 93 ? -26.781 -1.931 12.306 1.00 96.88 93 ALA A C 1
ATOM 705 O O . ALA A 1 93 ? -26.752 -2.898 11.540 1.00 96.88 93 ALA A O 1
ATOM 706 N N . GLY A 1 94 ? -26.992 -2.063 13.614 1.00 93.94 94 GLY A N 1
ATOM 707 C CA . GLY A 1 94 ? -27.282 -3.318 14.307 1.00 93.94 94 GLY A CA 1
ATOM 708 C C . GLY A 1 94 ? -26.130 -4.323 14.323 1.00 93.94 94 GLY A C 1
ATOM 709 O O . GLY A 1 94 ? -26.374 -5.517 14.468 1.00 93.94 94 GLY A O 1
ATOM 710 N N . VAL A 1 95 ? -24.883 -3.890 14.125 1.00 95.50 95 VAL A N 1
ATOM 711 C CA . VAL A 1 95 ? -23.724 -4.795 14.126 1.00 95.50 95 VAL A CA 1
ATOM 712 C C . VAL A 1 95 ? -23.232 -4.984 15.566 1.00 95.50 95 VAL A C 1
ATOM 714 O O . VAL A 1 95 ? -22.962 -3.987 16.227 1.00 95.50 95 VAL A O 1
ATOM 717 N N . PRO A 1 96 ? -23.086 -6.223 16.072 1.00 93.19 96 PRO A N 1
ATOM 718 C CA . PRO A 1 96 ? -22.535 -6.457 17.405 1.00 93.19 96 PRO A CA 1
ATOM 719 C C . PRO A 1 96 ? -21.157 -5.810 17.583 1.00 93.19 96 PRO A C 1
ATOM 721 O O . PRO A 1 96 ? -20.348 -5.817 16.653 1.00 93.19 96 PRO A O 1
ATOM 724 N N . ASP A 1 97 ? -20.912 -5.277 18.781 1.00 91.00 97 ASP A N 1
ATOM 725 C CA . ASP A 1 97 ? -19.663 -4.618 19.192 1.00 91.00 97 ASP A CA 1
ATOM 726 C C . ASP A 1 97 ? -19.292 -3.358 18.387 1.00 91.00 97 ASP A C 1
ATOM 728 O O . ASP A 1 97 ? -18.170 -2.869 18.488 1.00 91.00 97 ASP A O 1
ATOM 732 N N . LEU A 1 98 ? -20.226 -2.815 17.599 1.00 93.06 98 LEU A N 1
ATOM 733 C CA . LEU A 1 98 ? -20.084 -1.539 16.906 1.00 93.06 98 LEU A CA 1
ATOM 734 C C . LEU A 1 98 ? -21.305 -0.659 17.149 1.00 93.06 98 LEU A C 1
ATOM 736 O O . LEU A 1 98 ? -22.445 -1.112 17.056 1.00 93.06 98 LEU A O 1
ATOM 740 N N . ASP A 1 99 ? -21.058 0.625 17.373 1.00 94.00 99 ASP A N 1
ATOM 741 C CA . ASP A 1 99 ? -22.123 1.617 17.411 1.00 94.00 99 ASP A CA 1
ATOM 742 C C . ASP A 1 99 ? -22.757 1.822 16.028 1.00 94.00 99 ASP A C 1
ATOM 744 O O . ASP A 1 99 ? -22.076 1.860 14.995 1.00 94.00 99 ASP A O 1
ATOM 748 N N . ASP A 1 100 ? -24.068 2.062 16.022 1.00 95.88 100 ASP A N 1
ATOM 749 C CA . ASP A 1 100 ? -24.784 2.513 14.833 1.00 95.88 100 ASP A CA 1
ATOM 750 C C . ASP A 1 100 ? -24.236 3.867 14.375 1.00 95.88 100 ASP A C 1
ATOM 752 O O . ASP A 1 100 ? -24.187 4.847 15.127 1.00 95.88 100 ASP A O 1
ATOM 756 N N . ARG A 1 101 ? -23.828 3.937 13.107 1.00 94.75 101 ARG A N 1
ATOM 757 C CA . ARG A 1 101 ? -23.114 5.098 12.581 1.00 94.75 101 ARG A CA 1
ATOM 758 C C . ARG A 1 101 ? -23.424 5.325 11.113 1.00 94.75 101 ARG A C 1
ATOM 760 O O . ARG A 1 101 ? -23.287 4.433 10.283 1.00 94.75 101 ARG A O 1
ATOM 767 N N . ARG A 1 102 ? -23.796 6.561 10.775 1.00 96.56 102 ARG A N 1
ATOM 768 C CA . ARG A 1 102 ? -23.928 7.029 9.392 1.00 96.56 102 ARG A CA 1
ATOM 769 C C . ARG A 1 102 ? -23.192 8.347 9.236 1.00 96.56 102 ARG A C 1
ATOM 771 O O . ARG A 1 102 ? -23.659 9.368 9.733 1.00 96.56 102 ARG A O 1
ATOM 778 N N . GLN A 1 103 ? -22.051 8.329 8.560 1.00 96.00 103 GLN A N 1
ATOM 779 C CA . GLN A 1 103 ? -21.218 9.521 8.424 1.00 96.00 103 GLN A CA 1
ATOM 780 C C . GLN A 1 103 ? -20.386 9.530 7.146 1.00 96.00 103 GLN A C 1
ATOM 782 O O . GLN A 1 103 ? -20.104 8.493 6.549 1.00 96.00 103 GLN A O 1
ATOM 787 N N . PHE A 1 104 ? -19.955 10.738 6.796 1.00 97.31 104 PHE A N 1
ATOM 788 C CA . PHE A 1 104 ? -18.837 11.008 5.909 1.00 97.31 104 PHE A CA 1
ATOM 789 C C . PHE A 1 104 ? -17.856 11.908 6.659 1.00 97.31 104 PHE A C 1
ATOM 791 O O . PHE A 1 104 ? -18.274 12.867 7.317 1.00 97.31 104 PHE A O 1
ATOM 798 N N . ALA A 1 105 ? -16.565 11.613 6.573 1.00 97.06 105 ALA A N 1
ATOM 799 C CA . ALA A 1 105 ? -15.542 12.381 7.260 1.00 97.06 105 ALA A CA 1
ATOM 800 C C . ALA A 1 105 ? -14.223 12.361 6.491 1.00 97.06 105 ALA A C 1
ATOM 802 O O . ALA A 1 105 ? -13.794 11.322 6.010 1.00 97.06 105 ALA A O 1
ATOM 803 N N . PHE A 1 106 ? -13.521 13.492 6.461 1.00 97.31 106 PHE A N 1
ATOM 804 C CA . PHE A 1 106 ? -12.093 13.514 6.130 1.00 97.31 106 PHE A CA 1
ATOM 805 C C . PHE A 1 106 ? -11.336 12.648 7.157 1.00 97.31 106 PHE A C 1
ATOM 807 O O . PHE A 1 106 ? -11.267 13.049 8.312 1.00 97.31 106 PHE A O 1
ATOM 814 N N . SER A 1 107 ? -10.851 11.458 6.819 1.00 96.44 107 SER A N 1
ATOM 815 C CA . SER A 1 107 ? -10.255 10.530 7.790 1.00 96.44 107 SER A CA 1
ATOM 816 C C . SER A 1 107 ? -8.813 10.868 8.138 1.00 96.44 107 SER A C 1
ATOM 818 O O . SER A 1 107 ? -8.383 10.496 9.225 1.00 96.44 107 SER A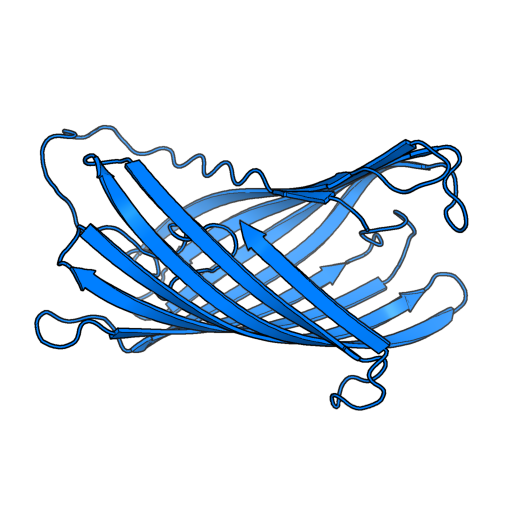 O 1
ATOM 820 N N . GLY A 1 108 ? -8.088 11.624 7.312 1.00 97.56 108 GLY A N 1
ATOM 821 C CA . GLY A 1 108 ? -6.662 11.820 7.546 1.00 97.56 108 GLY A CA 1
ATOM 822 C C . GLY A 1 108 ? -5.880 12.323 6.343 1.00 97.56 108 GLY A C 1
ATOM 823 O O . GLY A 1 108 ? -6.450 12.830 5.380 1.00 97.56 108 GLY A O 1
ATOM 824 N N . ALA A 1 109 ? -4.564 12.187 6.421 1.00 98.50 109 ALA A N 1
ATOM 825 C CA . ALA A 1 109 ? -3.630 12.521 5.355 1.00 98.50 109 ALA A CA 1
ATOM 826 C C . ALA A 1 109 ? -2.449 11.550 5.383 1.00 98.50 109 ALA A C 1
ATOM 828 O O . ALA A 1 109 ? -2.157 10.960 6.425 1.00 98.50 109 ALA A O 1
ATOM 829 N N . PHE A 1 110 ? -1.764 11.433 4.256 1.00 98.50 110 PHE A N 1
ATOM 830 C CA . PHE A 1 110 ? -0.608 10.562 4.096 1.00 98.50 110 PHE A CA 1
ATOM 831 C C . PHE A 1 110 ? 0.439 11.228 3.206 1.00 98.50 110 PHE A C 1
ATOM 833 O O . PHE A 1 110 ? 0.150 12.203 2.498 1.00 98.50 110 PHE A O 1
ATOM 840 N N . ALA A 1 111 ? 1.651 10.693 3.257 1.00 98.44 111 ALA A N 1
ATOM 841 C CA . ALA A 1 111 ? 2.680 10.936 2.264 1.00 98.44 111 ALA A CA 1
ATOM 842 C C . ALA A 1 111 ? 3.417 9.625 2.007 1.00 98.44 111 ALA A C 1
ATOM 844 O O . ALA A 1 111 ? 3.769 8.960 2.968 1.00 98.44 111 ALA A O 1
ATOM 845 N N . GLU A 1 112 ? 3.691 9.291 0.753 1.00 98.38 112 GLU A N 1
ATOM 846 C CA . GLU A 1 112 ? 4.503 8.149 0.350 1.00 98.38 112 GLU A CA 1
ATOM 847 C C . GLU A 1 112 ? 5.806 8.640 -0.288 1.00 98.38 112 GLU A C 1
ATOM 849 O O . GLU A 1 112 ? 5.843 9.605 -1.057 1.00 98.38 112 GLU A O 1
ATOM 854 N N . PHE A 1 113 ? 6.904 7.972 0.042 1.00 98.44 113 PHE A N 1
ATOM 855 C CA . PHE A 1 113 ? 8.180 8.127 -0.637 1.00 98.44 113 PHE A CA 1
ATOM 856 C C . PHE A 1 113 ? 8.596 6.789 -1.228 1.00 98.44 113 PHE A C 1
ATOM 858 O O . PHE A 1 113 ? 8.789 5.823 -0.489 1.00 98.44 113 PHE A O 1
ATOM 865 N N . ARG A 1 114 ? 8.808 6.760 -2.543 1.00 98.44 114 ARG A N 1
ATOM 866 C CA . ARG A 1 114 ? 9.252 5.584 -3.290 1.00 98.44 114 ARG A CA 1
ATOM 867 C C . ARG A 1 114 ? 10.651 5.812 -3.835 1.00 98.44 114 ARG A C 1
ATOM 869 O O . ARG A 1 114 ? 10.920 6.825 -4.480 1.00 98.44 114 ARG A O 1
ATOM 876 N N . TYR A 1 115 ? 11.532 4.846 -3.607 1.00 98.25 115 TYR A N 1
ATOM 877 C CA . TYR A 1 115 ? 12.886 4.814 -4.143 1.00 98.25 115 TYR A CA 1
ATOM 878 C C . TYR A 1 115 ? 13.093 3.567 -5.000 1.00 98.25 115 TYR A C 1
ATOM 880 O O . TYR A 1 115 ? 13.130 2.451 -4.474 1.00 98.25 115 TYR A O 1
ATOM 888 N N . LEU A 1 116 ? 13.261 3.764 -6.308 1.00 97.56 116 LEU A N 1
ATOM 889 C CA . LEU A 1 116 ? 13.595 2.708 -7.261 1.00 97.56 116 LEU A CA 1
ATOM 890 C C . LEU A 1 116 ? 15.061 2.305 -7.064 1.00 97.56 116 LEU A C 1
ATOM 892 O O . LEU A 1 116 ? 15.986 2.929 -7.585 1.00 97.56 116 LEU A O 1
ATOM 896 N N . ALA A 1 117 ? 15.268 1.261 -6.265 1.00 96.94 117 ALA A N 1
ATOM 897 C CA . ALA A 1 117 ? 16.586 0.761 -5.890 1.00 96.94 117 ALA A CA 1
ATOM 898 C C . ALA A 1 117 ? 17.225 -0.086 -7.000 1.00 96.94 117 ALA A C 1
ATOM 900 O O . ALA A 1 117 ? 18.449 -0.117 -7.138 1.00 96.94 117 ALA A O 1
ATOM 901 N N . LEU A 1 118 ? 16.399 -0.786 -7.780 1.00 95.88 118 LEU A N 1
ATOM 902 C CA . LEU A 1 118 ? 16.823 -1.560 -8.938 1.00 95.88 118 LEU A CA 1
ATOM 903 C C . LEU A 1 118 ? 15.841 -1.334 -10.080 1.00 95.88 118 LEU A C 1
ATOM 905 O O . LEU A 1 118 ? 14.663 -1.653 -9.957 1.00 95.88 118 LEU A O 1
ATOM 909 N N . GLU A 1 119 ? 16.341 -0.834 -11.201 1.00 91.88 119 GLU A N 1
ATOM 910 C CA . GLU A 1 119 ? 15.548 -0.651 -12.410 1.00 91.88 119 GLU A CA 1
ATOM 911 C C . GLU A 1 119 ? 15.658 -1.874 -13.330 1.00 91.88 119 GLU A C 1
ATOM 913 O O . GLU A 1 119 ? 16.724 -2.492 -13.478 1.00 91.88 119 GLU A O 1
ATOM 918 N N . ARG A 1 120 ? 14.544 -2.202 -13.989 1.00 90.12 120 ARG A N 1
ATOM 919 C CA . ARG A 1 120 ? 14.519 -3.190 -15.065 1.00 90.12 120 ARG A CA 1
ATOM 920 C C . ARG A 1 120 ? 15.346 -2.693 -16.246 1.00 90.12 120 ARG A C 1
ATOM 922 O O . ARG A 1 120 ? 15.189 -1.575 -16.715 1.00 90.12 120 ARG A O 1
ATOM 929 N N . THR A 1 121 ? 16.173 -3.565 -16.807 1.00 86.94 121 THR A N 1
ATOM 930 C CA . THR A 1 121 ? 16.948 -3.269 -18.019 1.00 86.94 121 THR A CA 1
ATOM 931 C C . THR A 1 121 ? 16.728 -4.346 -19.072 1.00 86.94 121 THR A C 1
ATOM 933 O O . THR A 1 121 ? 16.187 -5.413 -18.794 1.00 86.94 121 THR A O 1
ATOM 936 N N . SER A 1 122 ? 17.218 -4.123 -20.295 1.00 84.00 122 SER A N 1
ATOM 937 C CA . SER A 1 122 ? 17.132 -5.131 -21.367 1.00 84.00 122 SER A CA 1
ATOM 938 C C . SER A 1 122 ? 17.796 -6.474 -21.015 1.00 84.00 122 SER A C 1
ATOM 940 O O . SER A 1 122 ? 17.469 -7.487 -21.627 1.00 84.00 122 SER A O 1
ATOM 942 N N . SER A 1 123 ? 18.727 -6.490 -20.055 1.00 87.25 123 SER A N 1
ATOM 943 C CA . SER A 1 123 ? 19.420 -7.691 -19.569 1.00 87.25 123 SER A CA 1
ATOM 944 C C . SER A 1 123 ? 18.966 -8.166 -18.185 1.00 87.25 123 SER A C 1
ATOM 946 O O . SER A 1 123 ? 19.321 -9.274 -17.793 1.00 87.25 123 SER A O 1
ATOM 948 N N . ASN A 1 124 ? 18.216 -7.351 -17.436 1.00 90.75 124 ASN A N 1
ATOM 949 C CA . ASN A 1 124 ? 17.730 -7.680 -16.097 1.00 90.75 124 ASN A CA 1
ATOM 950 C C . ASN A 1 124 ? 16.211 -7.446 -16.014 1.00 90.75 124 ASN A C 1
ATOM 952 O O . ASN A 1 124 ? 15.801 -6.287 -15.975 1.00 90.75 124 ASN A O 1
ATOM 956 N N . PRO A 1 125 ? 15.380 -8.503 -15.950 1.00 93.31 125 PRO A N 1
ATOM 957 C CA . PRO A 1 125 ? 13.924 -8.364 -15.910 1.00 93.31 125 PRO A CA 1
ATOM 958 C C . PRO A 1 125 ? 13.380 -7.899 -14.549 1.00 93.31 125 PRO A C 1
ATOM 960 O O . PRO A 1 125 ? 12.197 -7.562 -14.466 1.00 93.31 125 PRO A O 1
ATOM 963 N N . LEU A 1 126 ? 14.206 -7.911 -13.496 1.00 95.88 126 LEU A N 1
ATOM 964 C CA . LEU A 1 126 ? 13.826 -7.563 -12.127 1.00 95.88 126 LEU A CA 1
ATOM 965 C C . LEU A 1 126 ? 13.923 -6.053 -11.886 1.00 95.88 126 LEU A C 1
ATOM 967 O O . LEU A 1 126 ? 14.962 -5.453 -12.164 1.00 95.88 126 LEU A O 1
ATOM 971 N N . ALA A 1 127 ? 12.882 -5.494 -11.275 1.00 96.81 127 ALA A N 1
ATOM 972 C CA . ALA A 1 127 ? 12.890 -4.186 -10.636 1.00 96.81 127 ALA A CA 1
ATOM 973 C C . ALA A 1 127 ? 12.595 -4.325 -9.133 1.00 96.81 127 ALA A C 1
ATOM 975 O O . ALA A 1 127 ? 11.961 -5.295 -8.714 1.00 96.81 127 ALA A O 1
ATOM 976 N N . VAL A 1 128 ? 13.103 -3.389 -8.325 1.00 98.25 128 VAL A N 1
ATOM 977 C CA . VAL A 1 128 ? 12.880 -3.330 -6.872 1.00 98.25 128 VAL A CA 1
ATOM 978 C C . VAL A 1 128 ? 12.740 -1.880 -6.424 1.00 98.25 128 VAL A C 1
ATOM 980 O O . VAL A 1 128 ? 13.606 -1.056 -6.720 1.00 98.25 128 VAL A O 1
ATOM 983 N N . THR A 1 129 ? 11.703 -1.605 -5.638 1.00 98.50 129 THR A N 1
ATOM 984 C CA . THR A 1 129 ? 11.395 -0.292 -5.067 1.00 98.50 129 THR A CA 1
ATOM 985 C C . THR A 1 129 ? 11.157 -0.411 -3.571 1.00 98.50 129 THR A C 1
ATOM 987 O O . THR A 1 129 ? 10.554 -1.374 -3.098 1.00 98.50 129 THR A O 1
ATOM 990 N N . LEU A 1 130 ? 11.666 0.564 -2.824 1.00 98.56 130 LEU A N 1
ATOM 991 C CA . LEU A 1 130 ? 11.402 0.734 -1.400 1.00 98.56 130 LEU A CA 1
ATOM 992 C C . LEU A 1 130 ? 10.407 1.875 -1.225 1.00 98.56 130 LEU A C 1
ATOM 994 O O . LEU A 1 130 ? 10.688 2.986 -1.672 1.00 98.56 130 LEU A O 1
ATOM 998 N N . ALA A 1 131 ? 9.282 1.598 -0.578 1.00 98.44 131 ALA A N 1
ATOM 999 C CA . ALA A 1 131 ? 8.225 2.557 -0.304 1.00 98.44 131 ALA A CA 1
ATOM 1000 C C . ALA A 1 131 ? 8.066 2.764 1.205 1.00 98.44 131 ALA A C 1
ATOM 1002 O O . ALA A 1 131 ? 8.125 1.806 1.981 1.00 98.44 131 ALA A O 1
ATOM 1003 N N . PHE A 1 132 ? 7.874 4.017 1.610 1.00 98.38 132 PHE A N 1
ATOM 1004 C CA . PHE A 1 132 ? 7.593 4.407 2.988 1.00 98.38 132 PHE A CA 1
ATOM 1005 C C . PHE A 1 132 ? 6.391 5.348 3.004 1.00 98.38 132 PHE A C 1
ATOM 1007 O O . PHE A 1 132 ? 6.478 6.429 2.421 1.00 98.38 132 PHE A O 1
ATOM 1014 N N . GLU A 1 133 ? 5.318 4.976 3.699 1.00 98.50 133 GLU A N 1
ATOM 1015 C CA . GLU A 1 133 ? 4.088 5.766 3.796 1.00 98.50 133 GLU A CA 1
ATOM 1016 C C . GLU A 1 133 ? 3.739 6.079 5.262 1.00 98.50 133 GLU A C 1
ATOM 1018 O O . GLU A 1 133 ? 3.094 5.288 5.950 1.00 98.50 133 GLU A O 1
ATOM 1023 N N . PRO A 1 134 ? 4.169 7.231 5.806 1.00 98.38 134 PRO A N 1
ATOM 1024 C CA . PRO A 1 134 ? 3.559 7.791 7.004 1.00 98.38 134 PRO A CA 1
ATOM 1025 C C . PRO A 1 134 ? 2.115 8.247 6.756 1.00 98.38 134 PRO A C 1
ATOM 1027 O O . PRO A 1 134 ? 1.851 9.126 5.929 1.00 98.38 134 PRO A O 1
ATOM 1030 N N . THR A 1 135 ? 1.214 7.775 7.611 1.00 98.50 135 THR A N 1
ATOM 1031 C CA . THR A 1 135 ? -0.216 8.073 7.561 1.00 98.50 135 THR A CA 1
ATOM 1032 C C . THR A 1 135 ? -0.703 8.571 8.921 1.00 98.50 135 THR A C 1
ATOM 1034 O O . THR A 1 135 ? -0.373 8.034 9.978 1.00 98.50 135 THR A O 1
ATOM 1037 N N . VAL A 1 136 ? -1.493 9.649 8.914 1.00 98.12 136 VAL A N 1
ATOM 1038 C CA . VAL A 1 136 ? -2.176 10.172 10.106 1.00 98.12 136 VAL A CA 1
ATOM 1039 C C . VAL A 1 136 ? -3.678 10.072 9.934 1.00 98.12 136 VAL A C 1
ATOM 1041 O O . VAL A 1 136 ? -4.250 10.657 9.014 1.00 98.12 136 VAL A O 1
ATOM 1044 N N . ARG A 1 137 ? -4.339 9.397 10.873 1.00 97.25 137 ARG A N 1
ATOM 1045 C CA . ARG A 1 137 ? -5.786 9.170 10.853 1.00 97.25 137 ARG A CA 1
ATOM 1046 C C . ARG A 1 137 ? -6.451 9.785 12.073 1.00 97.25 137 ARG A C 1
ATOM 1048 O O . ARG A 1 137 ? -5.903 9.814 13.176 1.00 97.25 137 ARG A O 1
ATOM 1055 N N . ARG A 1 138 ? -7.661 10.298 11.869 1.00 96.44 138 ARG A N 1
ATOM 1056 C CA . ARG A 1 138 ? -8.528 10.857 12.916 1.00 96.44 138 ARG A CA 1
ATOM 1057 C C . ARG A 1 138 ? -9.870 10.140 13.057 1.00 96.44 138 ARG A C 1
ATOM 1059 O O . ARG A 1 138 ? -10.660 10.497 13.932 1.00 96.44 138 ARG A O 1
ATOM 1066 N N . ILE A 1 139 ? -10.151 9.205 12.155 1.00 96.44 139 ILE A N 1
ATOM 1067 C CA . ILE A 1 139 ? -11.353 8.375 12.138 1.00 96.44 139 ILE A CA 1
ATOM 1068 C C . ILE A 1 139 ? -10.897 6.927 12.016 1.00 96.44 139 ILE A C 1
ATOM 1070 O O . ILE A 1 139 ? -10.097 6.626 11.135 1.00 96.44 139 ILE A O 1
ATOM 1074 N N . ASP A 1 140 ? -11.400 6.065 12.894 1.00 93.62 140 ASP A N 1
ATOM 1075 C CA . ASP A 1 140 ? -11.171 4.629 12.823 1.00 93.62 140 ASP A CA 1
ATOM 1076 C C . ASP A 1 140 ? -11.836 4.061 11.566 1.00 93.62 140 ASP A C 1
ATOM 1078 O O . ASP A 1 140 ? -13.010 4.324 11.287 1.00 93.62 140 ASP A O 1
ATOM 1082 N N . GLU A 1 141 ? -11.099 3.273 10.793 1.00 91.62 141 GLU A N 1
ATOM 1083 C CA . GLU A 1 141 ? -11.582 2.762 9.512 1.00 91.62 141 GLU A CA 1
ATOM 1084 C C . GLU A 1 141 ? -12.728 1.758 9.656 1.00 91.62 141 GLU A C 1
ATOM 1086 O O . GLU A 1 141 ? -13.559 1.634 8.753 1.00 91.62 141 GLU A O 1
ATOM 1091 N N . THR A 1 142 ? -12.795 1.050 10.785 1.00 92.31 142 THR A N 1
ATOM 1092 C CA . THR A 1 142 ? -13.742 -0.042 11.004 1.00 92.31 142 THR A CA 1
ATOM 1093 C C . THR A 1 142 ? -15.020 0.446 11.674 1.00 92.31 142 THR A C 1
ATOM 1095 O O . THR A 1 142 ? -16.120 0.214 11.177 1.00 92.31 142 THR A O 1
ATOM 1098 N N . ALA A 1 143 ? -14.892 1.101 12.819 1.00 92.25 143 ALA A N 1
ATOM 1099 C CA . ALA A 1 143 ? -15.999 1.592 13.613 1.00 92.25 143 ALA A CA 1
ATOM 1100 C C . ALA A 1 143 ? -16.454 2.977 13.149 1.00 92.25 143 ALA A C 1
ATOM 1102 O O . ALA A 1 143 ? -17.632 3.302 13.273 1.00 92.25 143 ALA A O 1
ATOM 1103 N N . GLY A 1 144 ? -15.566 3.807 12.598 1.00 93.56 144 GLY A N 1
ATOM 1104 C CA . GLY A 1 144 ? -15.861 5.213 12.317 1.00 93.56 144 GLY A CA 1
ATOM 1105 C C . GLY A 1 144 ? -15.770 6.112 13.554 1.00 93.56 144 GLY A C 1
ATOM 1106 O O . GLY A 1 144 ? -16.313 7.218 13.570 1.00 93.56 144 GLY A O 1
ATOM 1107 N N . GLU A 1 145 ? -15.118 5.651 14.613 1.00 94.38 145 GLU A N 1
ATOM 1108 C CA . GLU A 1 145 ? -14.932 6.423 15.839 1.00 94.38 145 GLU A CA 1
ATOM 1109 C C . GLU A 1 145 ? -13.837 7.468 15.683 1.00 94.38 145 GLU A C 1
ATOM 1111 O O . GLU A 1 145 ? -12.969 7.368 14.821 1.00 94.38 145 GLU A O 1
ATOM 1116 N N . ARG A 1 146 ? -13.871 8.504 16.522 1.00 94.38 146 ARG A N 1
ATOM 1117 C CA . ARG A 1 146 ? -12.769 9.462 16.564 1.00 94.38 146 ARG A CA 1
ATOM 1118 C C . ARG A 1 146 ? -11.592 8.820 17.271 1.00 94.38 146 ARG A C 1
ATOM 1120 O O . ARG A 1 146 ? -11.687 8.483 18.445 1.00 94.38 146 ARG A O 1
ATOM 1127 N N . VAL A 1 147 ? -10.481 8.763 16.564 1.00 95.38 147 VAL A N 1
ATOM 1128 C CA . VAL A 1 147 ? -9.198 8.305 17.088 1.00 95.38 147 VAL A CA 1
ATOM 1129 C C . VAL A 1 147 ? -8.140 9.342 16.759 1.00 95.38 147 VAL A C 1
ATOM 1131 O O . VAL A 1 147 ? -8.383 10.309 16.036 1.00 95.38 147 VAL A O 1
ATOM 1134 N N . ARG A 1 148 ? -6.942 9.149 17.282 1.00 96.50 148 ARG A N 1
ATOM 1135 C CA . ARG A 1 148 ? -5.731 9.657 16.655 1.00 96.50 148 ARG A CA 1
ATOM 1136 C C . ARG A 1 148 ? -4.897 8.428 16.368 1.00 96.50 148 ARG A C 1
ATOM 1138 O O . ARG A 1 148 ? -4.551 7.724 17.301 1.00 96.50 148 ARG A O 1
ATOM 1145 N N . ASN A 1 149 ? -4.612 8.158 15.111 1.00 97.00 149 ASN A N 1
ATOM 1146 C CA . ASN A 1 149 ? -3.790 7.029 14.713 1.00 97.00 149 ASN A CA 1
ATOM 1147 C C . ASN A 1 149 ? -2.624 7.547 13.865 1.00 97.00 149 ASN A C 1
ATOM 1149 O O . ASN A 1 149 ? -2.764 8.515 13.108 1.00 97.00 149 ASN A O 1
ATOM 1153 N N . TYR A 1 150 ? -1.455 6.975 14.119 1.00 97.69 150 TYR A N 1
ATOM 1154 C CA . TYR A 1 150 ? -0.253 7.181 13.333 1.00 97.69 150 TYR A CA 1
ATOM 1155 C C . TYR A 1 150 ? 0.225 5.820 12.862 1.00 97.69 150 TYR A C 1
ATOM 1157 O O . TYR A 1 150 ? 0.533 4.960 13.687 1.00 97.69 150 TYR A O 1
ATOM 1165 N N . GLU A 1 151 ? 0.312 5.674 11.557 1.00 97.44 151 GLU A N 1
ATOM 1166 C CA . GLU A 1 151 ? 0.715 4.463 10.866 1.00 97.44 151 GLU A CA 1
ATOM 1167 C C . GLU A 1 151 ? 1.955 4.792 10.034 1.00 97.44 151 GLU A C 1
ATOM 1169 O O . GLU A 1 151 ? 2.111 5.912 9.536 1.00 97.44 151 GLU A O 1
ATOM 1174 N N . PHE A 1 152 ? 2.885 3.849 9.952 1.00 98.25 152 PHE A N 1
ATOM 1175 C CA . PHE A 1 152 ? 4.084 4.004 9.143 1.00 98.25 152 PHE A CA 1
ATOM 1176 C C . PHE A 1 152 ? 4.280 2.753 8.305 1.00 98.25 152 PHE A C 1
ATOM 1178 O O . PHE A 1 152 ? 4.909 1.795 8.748 1.00 98.25 152 PHE A O 1
ATOM 1185 N N . GLU A 1 153 ? 3.740 2.756 7.097 1.00 98.25 153 GLU A N 1
ATOM 1186 C CA . GLU A 1 153 ? 3.871 1.633 6.187 1.00 98.25 153 GLU A CA 1
ATOM 1187 C C . GLU A 1 153 ? 5.277 1.593 5.583 1.00 98.25 153 GLU A C 1
ATOM 1189 O O . GLU A 1 153 ? 5.861 2.614 5.213 1.00 98.25 153 GLU A O 1
ATOM 1194 N N . THR A 1 154 ? 5.859 0.404 5.492 1.00 98.44 154 THR A N 1
ATOM 1195 C CA . THR A 1 154 ? 7.081 0.154 4.733 1.00 98.44 154 THR A CA 1
ATOM 1196 C C . THR A 1 154 ? 6.873 -1.057 3.846 1.00 98.44 154 THR A C 1
ATOM 1198 O O . THR A 1 154 ? 6.643 -2.163 4.344 1.00 98.44 154 THR A O 1
ATOM 1201 N N . ILE A 1 155 ? 7.013 -0.859 2.536 1.00 98.44 155 ILE A N 1
ATOM 1202 C CA . ILE A 1 155 ? 6.884 -1.925 1.548 1.00 98.44 155 ILE A CA 1
ATOM 1203 C C . ILE A 1 155 ? 8.160 -2.046 0.722 1.00 98.44 155 ILE A C 1
ATOM 1205 O O . ILE A 1 155 ? 8.718 -1.069 0.227 1.00 98.44 155 ILE A O 1
ATOM 1209 N N . ILE A 1 156 ? 8.610 -3.284 0.540 1.00 98.62 156 ILE A N 1
ATOM 1210 C CA . ILE A 1 156 ? 9.562 -3.644 -0.509 1.00 98.62 156 ILE A CA 1
ATOM 1211 C C . ILE A 1 156 ? 8.754 -4.222 -1.665 1.00 98.62 156 ILE A C 1
ATOM 1213 O O . ILE A 1 156 ? 8.220 -5.323 -1.535 1.00 98.62 156 ILE A O 1
ATOM 1217 N N . ASN A 1 157 ? 8.673 -3.494 -2.776 1.00 98.44 157 ASN A N 1
ATOM 1218 C CA . ASN A 1 157 ? 8.048 -3.954 -4.013 1.00 98.44 157 ASN A CA 1
ATOM 1219 C C . ASN A 1 157 ? 9.117 -4.556 -4.919 1.00 98.44 157 ASN A C 1
ATOM 1221 O O . ASN A 1 157 ? 10.119 -3.897 -5.198 1.00 98.44 157 ASN A O 1
ATOM 1225 N N . ALA A 1 158 ? 8.897 -5.755 -5.439 1.00 98.12 158 ALA A N 1
ATOM 1226 C CA . ALA A 1 158 ? 9.736 -6.368 -6.460 1.00 98.12 158 ALA A CA 1
ATOM 1227 C C . ALA A 1 158 ? 8.868 -6.904 -7.596 1.00 98.12 158 ALA A C 1
ATOM 1229 O O . ALA A 1 158 ? 7.918 -7.641 -7.344 1.00 98.12 158 ALA A O 1
ATOM 1230 N N . ASP A 1 159 ? 9.209 -6.608 -8.849 1.00 97.31 159 ASP A N 1
ATOM 1231 C CA . ASP A 1 159 ? 8.497 -7.183 -9.987 1.00 97.31 159 ASP A CA 1
ATOM 1232 C C . ASP A 1 159 ? 9.405 -7.631 -11.137 1.00 97.31 159 ASP A C 1
ATOM 1234 O O . ASP A 1 159 ? 10.434 -7.030 -11.456 1.00 97.31 159 ASP A O 1
ATOM 1238 N N . LEU A 1 160 ? 9.011 -8.736 -11.770 1.00 96.31 160 LEU A N 1
ATOM 1239 C CA . LEU A 1 160 ? 9.719 -9.371 -12.871 1.00 96.31 160 LEU A CA 1
ATOM 1240 C C . LEU A 1 160 ? 8.895 -9.320 -14.147 1.00 96.31 160 LEU A C 1
ATOM 1242 O O . LEU A 1 160 ? 7.737 -9.735 -14.177 1.00 96.31 160 LEU A O 1
ATOM 1246 N N . GLU A 1 161 ? 9.542 -8.924 -15.235 1.00 95.00 161 GLU A N 1
ATOM 1247 C CA . GLU A 1 161 ? 9.026 -9.132 -16.582 1.00 95.00 161 GLU A CA 1
ATOM 1248 C C . GLU A 1 161 ? 9.387 -10.549 -17.055 1.00 95.00 161 GLU A C 1
ATOM 1250 O O . GLU A 1 161 ? 10.498 -10.816 -17.512 1.00 95.00 161 GLU A O 1
ATOM 1255 N N . LEU A 1 162 ? 8.444 -11.482 -16.911 1.00 93.75 162 LEU A N 1
ATOM 1256 C CA . LEU A 1 162 ? 8.619 -12.887 -17.294 1.00 93.75 162 LEU A CA 1
ATOM 1257 C C . LEU A 1 162 ? 8.571 -13.075 -18.811 1.00 93.75 162 LEU A C 1
ATOM 1259 O O . LEU A 1 162 ? 9.329 -13.860 -19.378 1.00 93.75 162 LEU A O 1
ATOM 1263 N N . LEU A 1 163 ? 7.661 -12.352 -19.466 1.00 91.75 163 LEU A N 1
ATOM 1264 C CA . LEU A 1 163 ? 7.584 -12.249 -20.917 1.00 91.75 163 LEU A CA 1
ATOM 1265 C C . LEU A 1 163 ? 7.525 -10.780 -21.286 1.00 91.75 163 LEU A C 1
ATOM 1267 O O . LEU A 1 163 ? 6.650 -10.061 -20.793 1.00 91.75 163 LEU A O 1
ATOM 1271 N N . LYS A 1 164 ? 8.417 -10.375 -22.195 1.00 88.75 164 LYS A N 1
ATOM 1272 C CA . LYS A 1 164 ? 8.569 -8.978 -22.584 1.00 88.75 164 LYS A CA 1
ATOM 1273 C C . LYS A 1 164 ? 7.225 -8.358 -22.955 1.00 88.75 164 LYS A C 1
ATOM 1275 O O . LYS A 1 164 ? 6.557 -8.802 -23.890 1.00 88.75 164 LYS A O 1
ATOM 1280 N N . ASN A 1 165 ? 6.860 -7.336 -22.198 1.00 87.19 165 ASN A N 1
ATOM 1281 C CA . ASN A 1 165 ? 5.673 -6.520 -22.315 1.00 87.19 165 ASN A CA 1
ATOM 1282 C C . ASN A 1 165 ? 4.349 -7.310 -22.307 1.00 87.19 165 ASN A C 1
ATOM 1284 O O . ASN A 1 165 ? 3.371 -6.934 -22.963 1.00 87.19 165 ASN A O 1
ATOM 1288 N N . ARG A 1 166 ? 4.336 -8.467 -21.629 1.00 91.00 166 ARG A N 1
ATOM 1289 C CA . ARG A 1 166 ? 3.256 -9.460 -21.715 1.00 91.00 166 ARG A CA 1
ATOM 1290 C C . ARG A 1 166 ? 2.875 -10.067 -20.382 1.00 91.00 166 ARG A C 1
ATOM 1292 O O . ARG A 1 166 ? 1.694 -10.068 -20.064 1.00 91.00 166 ARG A O 1
ATOM 1299 N N . LEU A 1 167 ? 3.836 -10.630 -19.661 1.00 95.12 167 LEU A N 1
ATOM 1300 C CA . LEU A 1 167 ? 3.586 -11.358 -18.423 1.00 95.12 167 LEU A CA 1
ATOM 1301 C C . LEU A 1 167 ? 4.517 -10.825 -17.349 1.00 95.12 167 LEU A C 1
ATOM 1303 O O . LEU A 1 167 ? 5.736 -10.851 -17.523 1.00 95.12 167 LEU A O 1
ATOM 1307 N N . PHE A 1 168 ? 3.923 -10.395 -16.246 1.00 96.19 168 PHE A N 1
ATOM 1308 C CA . PHE A 1 168 ? 4.617 -9.811 -15.115 1.00 96.19 168 PHE A CA 1
ATOM 1309 C C . PHE A 1 168 ? 4.302 -10.598 -13.846 1.00 96.19 168 PHE A C 1
ATOM 1311 O O . PHE A 1 168 ? 3.187 -11.100 -13.688 1.00 96.19 168 PHE A O 1
ATOM 1318 N N . ALA A 1 169 ? 5.277 -10.692 -12.949 1.00 98.00 169 ALA A N 1
ATOM 1319 C CA . ALA A 1 169 ? 5.100 -11.208 -11.598 1.00 98.00 169 ALA A CA 1
ATOM 1320 C C . ALA A 1 169 ? 5.475 -10.122 -10.593 1.00 98.00 169 ALA A C 1
ATOM 1322 O O . ALA A 1 169 ? 6.539 -9.531 -10.743 1.00 98.00 169 ALA A O 1
ATOM 1323 N N . GLY A 1 170 ? 4.630 -9.874 -9.598 1.00 98.06 170 GLY A N 1
ATOM 1324 C CA . GLY A 1 170 ? 4.848 -8.879 -8.547 1.00 98.06 170 GLY A CA 1
ATOM 1325 C C . GLY A 1 170 ? 4.932 -9.536 -7.174 1.00 98.06 170 GLY A C 1
ATOM 1326 O O . GLY A 1 170 ? 4.263 -10.540 -6.926 1.00 98.06 170 GLY A O 1
ATOM 1327 N N . PHE A 1 171 ? 5.755 -8.980 -6.294 1.00 98.38 171 PHE A N 1
ATOM 1328 C CA . PHE A 1 171 ? 5.975 -9.458 -4.936 1.00 98.38 171 PHE A CA 1
ATOM 1329 C C . PHE A 1 171 ? 6.141 -8.281 -3.987 1.00 98.38 171 PHE A C 1
ATOM 1331 O O . PHE A 1 171 ? 6.996 -7.428 -4.225 1.00 98.38 171 PHE A O 1
ATOM 1338 N N . ASN A 1 172 ? 5.404 -8.289 -2.877 1.00 98.44 172 ASN A N 1
ATOM 1339 C CA . ASN A 1 172 ? 5.571 -7.289 -1.825 1.00 98.44 172 ASN A CA 1
ATOM 1340 C C . ASN A 1 172 ? 5.951 -7.942 -0.502 1.00 98.44 172 ASN A C 1
ATOM 1342 O O . ASN A 1 172 ? 5.486 -9.036 -0.179 1.00 98.44 172 ASN A O 1
ATOM 1346 N N . VAL A 1 173 ? 6.750 -7.233 0.288 1.00 98.56 173 VAL A N 1
ATOM 1347 C CA . VAL A 1 173 ? 6.937 -7.494 1.718 1.00 98.56 173 VAL A CA 1
ATOM 1348 C C . VAL A 1 173 ? 6.564 -6.227 2.468 1.00 98.56 173 VAL A C 1
ATOM 1350 O O . VAL A 1 173 ? 7.118 -5.172 2.179 1.00 98.56 173 VAL A O 1
ATOM 1353 N N . LEU A 1 174 ? 5.639 -6.353 3.413 1.00 98.12 174 LEU A N 1
ATOM 1354 C CA . LEU A 1 174 ? 5.028 -5.263 4.163 1.00 98.12 174 LEU A CA 1
ATOM 1355 C C . LEU A 1 174 ? 5.420 -5.352 5.637 1.00 98.12 174 LEU A C 1
ATOM 1357 O O . LEU A 1 174 ? 5.318 -6.419 6.250 1.00 98.12 174 LEU A O 1
ATOM 1361 N N . TYR A 1 175 ? 5.781 -4.213 6.214 1.00 98.25 175 TYR A N 1
ATOM 1362 C CA . TYR A 1 175 ? 5.816 -3.992 7.651 1.00 98.25 175 TYR A CA 1
ATOM 1363 C C . TYR A 1 175 ? 5.178 -2.642 7.969 1.00 98.25 175 TYR A C 1
ATOM 1365 O O . TYR A 1 175 ? 5.603 -1.619 7.444 1.00 98.25 175 TYR A O 1
ATOM 1373 N N . GLU A 1 176 ? 4.181 -2.649 8.843 1.00 98.06 176 GLU A N 1
ATOM 1374 C CA . GLU A 1 176 ? 3.355 -1.482 9.139 1.00 98.06 176 GLU A CA 1
ATOM 1375 C C . GLU A 1 176 ? 3.089 -1.419 10.646 1.00 98.06 176 GLU A C 1
ATOM 1377 O O . GLU A 1 176 ? 2.150 -2.039 11.145 1.00 98.06 176 GLU A O 1
ATOM 1382 N N . PRO A 1 177 ? 3.960 -0.757 11.419 1.00 97.75 177 PRO A N 1
ATOM 1383 C CA . PRO A 1 177 ? 3.669 -0.399 12.795 1.00 97.75 177 PRO A CA 1
ATOM 1384 C C . PRO A 1 177 ? 2.650 0.738 12.863 1.00 97.75 177 PRO A C 1
ATOM 1386 O O . PRO A 1 177 ? 2.748 1.729 12.135 1.00 97.75 177 PRO A O 1
ATOM 1389 N N . GLU A 1 178 ? 1.748 0.647 13.834 1.00 96.88 178 GLU A N 1
ATOM 1390 C CA . GLU A 1 178 ? 0.770 1.688 14.115 1.00 96.88 178 GLU A CA 1
ATOM 1391 C C . GLU A 1 178 ? 0.633 1.978 15.613 1.00 96.88 178 GLU A C 1
ATOM 1393 O O . GLU A 1 178 ? 0.874 1.137 16.487 1.00 96.88 1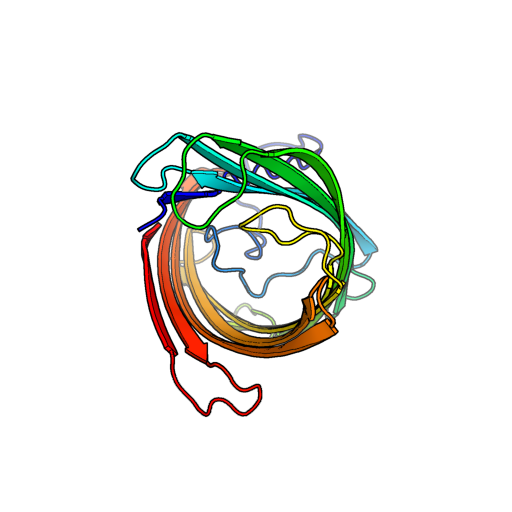78 GLU A O 1
ATOM 1398 N N . ILE A 1 179 ? 0.282 3.224 15.925 1.00 96.75 179 ILE A N 1
ATOM 1399 C CA . ILE A 1 179 ? -0.029 3.674 17.279 1.00 96.75 179 ILE A CA 1
ATOM 1400 C C . ILE A 1 179 ? -1.373 4.385 17.250 1.00 96.75 179 ILE A C 1
ATOM 1402 O O . ILE A 1 179 ? -1.515 5.438 16.622 1.00 96.75 179 ILE A O 1
ATOM 1406 N N . THR A 1 180 ? -2.322 3.849 18.010 1.00 96.31 180 THR A N 1
ATOM 1407 C CA . THR A 1 180 ? -3.681 4.376 18.109 1.00 96.31 180 THR A CA 1
ATOM 1408 C C . THR A 1 180 ? -3.933 4.911 19.509 1.00 96.31 180 THR A C 1
ATOM 1410 O O . THR A 1 180 ? -3.790 4.207 20.507 1.00 96.31 180 THR A O 1
ATOM 1413 N N . TRP A 1 181 ? -4.329 6.176 19.583 1.00 95.25 181 TRP A N 1
ATOM 1414 C CA . TRP A 1 181 ? -4.903 6.802 20.766 1.00 95.25 181 TRP A CA 1
ATOM 1415 C C . TRP A 1 181 ? -6.416 6.838 20.593 1.00 95.25 181 TRP A C 1
ATOM 1417 O O . TRP A 1 181 ? -6.933 7.553 19.724 1.00 95.25 181 TRP A O 1
ATOM 1427 N N . GLY A 1 182 ? -7.116 6.064 21.413 1.00 90.19 182 GLY A N 1
ATOM 1428 C CA . GLY A 1 182 ? -8.568 6.028 21.392 1.00 90.19 182 GLY A CA 1
ATOM 1429 C C . GLY A 1 182 ? -9.205 7.130 22.237 1.00 90.19 182 GLY A C 1
ATOM 1430 O O . GLY A 1 182 ? -8.533 7.918 22.915 1.00 90.19 182 GLY A O 1
ATOM 1431 N N . ALA A 1 183 ? -10.530 7.230 22.158 1.00 81.69 183 ALA A N 1
ATOM 1432 C CA . ALA A 1 183 ? -11.276 8.335 22.754 1.00 81.69 183 ALA A CA 1
ATOM 1433 C C . ALA A 1 183 ? -11.306 8.291 24.293 1.00 81.69 183 ALA A C 1
ATOM 1435 O O . ALA A 1 183 ? -11.464 9.340 24.923 1.00 81.69 183 ALA A O 1
ATOM 1436 N N . ALA A 1 184 ? -11.136 7.111 24.902 1.00 81.12 184 ALA A N 1
ATOM 1437 C CA . ALA A 1 184 ? -11.130 6.928 26.353 1.00 81.12 184 ALA A CA 1
ATOM 1438 C C . ALA A 1 184 ? -9.719 7.029 26.974 1.00 81.12 184 ALA A C 1
ATOM 1440 O O . ALA A 1 184 ? -9.565 6.866 28.187 1.00 81.12 184 ALA A O 1
ATOM 1441 N N . GLY A 1 185 ? -8.700 7.374 26.176 1.00 82.88 185 GLY A N 1
ATOM 1442 C CA . GLY A 1 185 ? -7.316 7.568 26.620 1.00 82.88 185 GLY A CA 1
ATOM 1443 C C . GLY A 1 185 ? -6.448 6.306 26.574 1.00 82.88 185 GLY A C 1
ATOM 1444 O O . GLY A 1 185 ? -5.298 6.336 27.015 1.00 82.88 185 GLY A O 1
ATOM 1445 N N . GLU A 1 186 ? -6.976 5.211 26.037 1.00 90.44 186 GLU A N 1
ATOM 1446 C CA . GLU A 1 186 ? -6.239 4.004 25.701 1.00 90.44 186 GLU A CA 1
ATOM 1447 C C . GLU A 1 186 ? -5.203 4.273 24.603 1.00 90.44 186 GLU A C 1
ATOM 1449 O O . GLU A 1 186 ? -5.430 5.048 23.671 1.00 90.44 186 GLU A O 1
ATOM 1454 N N . VAL A 1 187 ? -4.044 3.625 24.730 1.00 93.88 187 VAL A N 1
ATOM 1455 C CA . VAL A 1 187 ? -2.978 3.661 23.727 1.00 93.88 187 VAL A CA 1
ATOM 1456 C C . VAL A 1 187 ? -2.688 2.237 23.303 1.00 93.88 187 VAL A C 1
ATOM 1458 O O . VAL A 1 187 ? -2.233 1.434 24.117 1.00 93.88 187 VAL A O 1
ATOM 1461 N N . GLN A 1 188 ? -2.926 1.954 22.033 1.00 93.38 188 GLN A N 1
ATOM 1462 C CA . GLN A 1 188 ? -2.667 0.668 21.404 1.00 93.38 188 GLN A CA 1
ATOM 1463 C C . GLN A 1 188 ? -1.451 0.804 20.492 1.00 93.38 188 GLN A C 1
ATOM 1465 O O . GLN A 1 188 ? -1.203 1.869 19.919 1.00 93.38 188 GLN A O 1
ATOM 1470 N N . ARG A 1 189 ? -0.635 -0.248 20.436 1.00 95.62 189 ARG A N 1
ATOM 1471 C CA . ARG A 1 189 ? 0.558 -0.308 19.591 1.00 95.62 189 ARG A CA 1
ATOM 1472 C C . ARG A 1 189 ? 0.529 -1.622 18.856 1.00 95.62 189 ARG A C 1
ATOM 1474 O O . ARG A 1 189 ? 0.817 -2.655 19.452 1.00 95.62 189 ARG A O 1
ATOM 1481 N N . GLU A 1 190 ? 0.247 -1.553 17.577 1.00 95.81 190 GLU A N 1
ATOM 1482 C CA . GLU A 1 190 ? 0.043 -2.728 16.753 1.00 95.81 190 GLU A CA 1
ATOM 1483 C C . GLU A 1 190 ? 1.079 -2.746 15.631 1.00 95.81 190 GLU A C 1
ATOM 1485 O O . GLU A 1 190 ? 1.807 -1.775 15.397 1.00 95.81 190 GLU A O 1
ATOM 1490 N N . ALA A 1 191 ? 1.214 -3.895 14.986 1.00 96.88 191 ALA A N 1
ATOM 1491 C CA . ALA A 1 191 ? 1.954 -3.996 13.746 1.00 96.88 191 ALA A CA 1
ATOM 1492 C C . ALA A 1 191 ? 1.338 -5.045 12.832 1.00 96.88 191 ALA A C 1
ATOM 1494 O O . ALA A 1 191 ? 0.966 -6.140 13.269 1.00 96.88 191 ALA A O 1
ATOM 1495 N N . LYS A 1 192 ? 1.326 -4.736 11.539 1.00 97.06 192 LYS A N 1
ATOM 1496 C CA . LYS A 1 192 ? 1.066 -5.700 10.477 1.00 97.06 192 LYS A CA 1
ATOM 1497 C C . LYS A 1 192 ? 2.380 -6.094 9.824 1.00 97.06 192 LYS A C 1
ATOM 1499 O O . LYS A 1 192 ? 3.281 -5.282 9.616 1.00 97.06 192 LYS A O 1
ATOM 1504 N N . PHE A 1 193 ? 2.499 -7.376 9.519 1.00 97.75 193 PHE A N 1
ATOM 1505 C CA . PHE A 1 193 ? 3.598 -7.901 8.727 1.00 97.75 193 PHE A CA 1
ATOM 1506 C C . PHE A 1 193 ? 3.066 -8.925 7.747 1.00 97.75 193 PHE A C 1
ATOM 1508 O O . PHE A 1 193 ? 2.275 -9.795 8.114 1.00 97.75 193 PHE A O 1
ATOM 1515 N N . GLY A 1 194 ? 3.527 -8.872 6.510 1.00 97.44 194 GLY A N 1
ATOM 1516 C CA . GLY A 1 194 ? 3.087 -9.842 5.530 1.00 97.44 194 GLY A CA 1
ATOM 1517 C C . GLY A 1 194 ? 3.747 -9.675 4.186 1.00 97.44 194 GLY A C 1
ATOM 1518 O O . GLY A 1 194 ? 4.751 -8.982 4.037 1.00 97.44 194 GLY A O 1
ATOM 1519 N N . GLY A 1 195 ? 3.177 -10.348 3.204 1.00 98.19 195 GLY A N 1
ATOM 1520 C CA . GLY A 1 195 ? 3.639 -10.235 1.841 1.00 98.19 195 GLY A CA 1
ATOM 1521 C C . GLY A 1 195 ? 2.628 -10.761 0.850 1.00 98.19 195 GLY A C 1
ATOM 1522 O O . GLY A 1 195 ? 1.648 -11.423 1.211 1.00 98.19 195 GLY A O 1
ATOM 1523 N N . SER A 1 196 ? 2.899 -10.463 -0.410 1.00 98.19 196 SER A N 1
ATOM 1524 C CA . SER A 1 196 ? 2.054 -10.869 -1.517 1.00 98.19 196 SER A CA 1
ATOM 1525 C C . SER A 1 196 ? 2.830 -11.369 -2.707 1.00 98.19 196 SER A C 1
ATOM 1527 O O . SER A 1 196 ? 4.028 -11.123 -2.852 1.00 98.19 196 SER A O 1
ATOM 1529 N N . ALA A 1 197 ? 2.110 -12.104 -3.541 1.00 98.12 197 ALA A N 1
ATOM 1530 C CA . ALA A 1 197 ? 2.549 -12.518 -4.853 1.00 98.12 197 ALA A CA 1
ATOM 1531 C C . ALA A 1 197 ? 1.395 -12.324 -5.832 1.00 98.12 197 ALA A C 1
ATOM 1533 O O . ALA A 1 197 ? 0.256 -12.692 -5.536 1.00 98.12 197 ALA A O 1
ATOM 1534 N N . ALA A 1 198 ? 1.703 -11.798 -7.009 1.00 97.88 198 ALA A N 1
ATOM 1535 C CA . ALA A 1 198 ? 0.722 -11.552 -8.048 1.00 97.88 198 ALA A CA 1
ATOM 1536 C C . ALA A 1 198 ? 1.274 -11.881 -9.433 1.00 97.88 198 ALA A C 1
ATOM 1538 O O . ALA A 1 198 ? 2.480 -11.815 -9.681 1.00 97.88 198 ALA A O 1
ATOM 1539 N N . LEU A 1 199 ? 0.375 -12.229 -10.348 1.00 97.81 199 LEU A N 1
ATOM 1540 C CA . LEU A 1 199 ? 0.672 -12.428 -11.761 1.00 97.81 199 LEU A CA 1
ATOM 1541 C C . LEU A 1 199 ? -0.267 -11.577 -12.596 1.00 97.81 199 LEU A C 1
ATOM 1543 O O . LEU A 1 199 ? -1.476 -11.640 -12.401 1.00 97.81 199 LEU A O 1
ATOM 1547 N N . SER A 1 200 ? 0.290 -10.870 -13.576 1.00 96.44 200 SER A N 1
ATOM 1548 C CA . SER A 1 200 ? -0.463 -9.989 -14.466 1.00 96.44 200 SER A CA 1
ATOM 1549 C C . SER A 1 200 ? -0.110 -10.237 -15.927 1.00 96.44 200 SER A C 1
ATOM 1551 O O . SER A 1 200 ? 1.053 -10.195 -16.330 1.00 96.44 200 SER A O 1
ATOM 1553 N N . LEU A 1 201 ? -1.133 -10.500 -16.737 1.00 94.75 201 LEU A N 1
ATOM 1554 C CA . LEU A 1 201 ? -1.055 -10.809 -18.160 1.00 94.75 201 LEU A CA 1
ATOM 1555 C C . LEU A 1 201 ? -1.692 -9.688 -18.987 1.00 94.75 201 LEU A C 1
ATOM 1557 O O . LEU A 1 201 ? -2.894 -9.435 -18.911 1.00 94.75 201 LEU A O 1
ATOM 1561 N N . ARG A 1 202 ? -0.901 -9.058 -19.855 1.00 92.75 202 ARG A N 1
ATOM 1562 C CA . ARG A 1 202 ? -1.365 -8.058 -20.821 1.00 92.75 202 ARG A CA 1
ATOM 1563 C C . ARG A 1 202 ? -2.022 -8.734 -22.029 1.00 92.75 202 ARG A C 1
ATOM 1565 O O . ARG A 1 202 ? -1.339 -9.172 -22.963 1.00 92.75 202 ARG A O 1
ATOM 1572 N N . VAL A 1 203 ? -3.354 -8.791 -22.015 1.00 91.19 203 VAL A N 1
ATOM 1573 C CA . VAL A 1 203 ? -4.195 -9.451 -23.034 1.00 91.19 203 VAL A CA 1
ATOM 1574 C C . VAL A 1 203 ? -4.514 -8.561 -24.240 1.00 91.19 203 VAL A C 1
ATOM 1576 O O . VAL A 1 203 ? -4.735 -9.072 -25.335 1.00 91.19 203 VAL A O 1
ATOM 1579 N N . ALA A 1 204 ? -4.480 -7.236 -24.075 1.00 87.88 204 ALA A N 1
ATOM 1580 C CA . ALA A 1 204 ? -4.628 -6.252 -25.152 1.00 87.88 204 ALA A CA 1
ATOM 1581 C C . ALA A 1 204 ? -3.682 -5.061 -24.928 1.00 87.88 204 ALA A C 1
ATOM 1583 O O . ALA A 1 204 ? -3.026 -4.976 -23.890 1.00 87.88 204 ALA A O 1
ATOM 1584 N N . SER A 1 205 ? -3.582 -4.132 -25.885 1.00 81.31 205 SER A N 1
ATOM 1585 C CA . SER A 1 205 ? -2.656 -2.990 -25.780 1.00 81.31 205 SER A CA 1
ATOM 1586 C C . SER A 1 205 ? -2.913 -2.114 -24.550 1.00 81.31 205 SER A C 1
ATOM 1588 O O . SER A 1 205 ? -1.995 -1.467 -24.075 1.00 81.31 205 SER A O 1
ATOM 1590 N N . ASN A 1 206 ? -4.101 -2.142 -23.965 1.00 82.88 206 ASN A N 1
ATOM 1591 C CA . ASN A 1 206 ? -4.464 -1.360 -22.784 1.00 82.88 206 ASN A CA 1
ATOM 1592 C C . ASN A 1 206 ? -5.200 -2.185 -21.715 1.00 82.88 206 ASN A C 1
ATOM 1594 O O . ASN A 1 206 ? -5.837 -1.610 -20.842 1.00 82.88 206 ASN A O 1
ATOM 1598 N N . VAL A 1 207 ? -5.156 -3.520 -21.799 1.00 88.81 207 VAL A N 1
ATOM 1599 C CA . VAL A 1 207 ? -5.873 -4.398 -20.862 1.00 88.81 207 VAL A CA 1
ATOM 1600 C C . VAL A 1 207 ? -4.915 -5.419 -20.275 1.00 88.81 207 VAL A C 1
ATOM 1602 O O . VAL A 1 207 ? -4.264 -6.173 -21.008 1.00 88.81 207 VAL A O 1
ATOM 1605 N N . VAL A 1 208 ? -4.880 -5.452 -18.947 1.00 91.50 208 VAL A N 1
ATOM 1606 C CA . VAL A 1 208 ? -4.145 -6.416 -18.135 1.00 91.50 208 VAL A CA 1
ATOM 1607 C C . VAL A 1 208 ? -5.148 -7.159 -17.264 1.00 91.50 208 VAL A C 1
ATOM 1609 O O . VAL A 1 208 ? -6.063 -6.553 -16.714 1.00 91.50 208 VAL A O 1
ATOM 1612 N N . LEU A 1 209 ? -4.996 -8.475 -17.181 1.00 93.88 209 LEU A N 1
ATOM 1613 C CA . LEU A 1 209 ? -5.740 -9.331 -16.266 1.00 93.88 209 LEU A CA 1
ATOM 1614 C C . LEU A 1 209 ? -4.741 -9.999 -15.340 1.00 93.88 209 LEU A C 1
ATOM 1616 O O . LEU A 1 209 ? -3.738 -10.532 -15.816 1.00 93.88 209 LEU A O 1
ATOM 1620 N N . GLY A 1 210 ? -5.015 -9.987 -14.046 1.00 94.44 210 GLY A N 1
ATOM 1621 C CA . GLY A 1 210 ? -4.134 -10.587 -13.064 1.00 94.44 210 GLY A CA 1
ATOM 1622 C C . GLY A 1 210 ? -4.892 -11.291 -11.960 1.00 94.44 210 GLY A C 1
ATOM 1623 O O . GLY A 1 210 ? -6.118 -11.235 -11.905 1.00 94.44 210 GLY A O 1
ATOM 1624 N N . GLY A 1 211 ? -4.126 -11.979 -11.129 1.00 95.88 211 GLY A N 1
ATOM 1625 C CA . GLY A 1 211 ? -4.592 -12.527 -9.868 1.00 95.88 211 GLY A CA 1
ATOM 1626 C C . GLY A 1 211 ? -3.490 -12.420 -8.827 1.00 95.88 211 GLY A C 1
ATOM 1627 O O . GLY A 1 211 ? -2.299 -12.456 -9.164 1.00 95.88 211 GLY A O 1
ATOM 1628 N N . GLU A 1 212 ? -3.889 -12.291 -7.572 1.00 95.94 212 GLU A N 1
ATOM 1629 C CA . GLU A 1 212 ? -2.979 -12.037 -6.462 1.00 95.94 212 GLU A CA 1
ATOM 1630 C C . GLU A 1 212 ? -3.355 -12.807 -5.199 1.00 95.94 212 GLU A C 1
ATOM 1632 O O . GLU A 1 212 ? -4.500 -13.208 -4.975 1.00 95.94 212 GLU A O 1
ATOM 1637 N N . VAL A 1 213 ? -2.352 -13.007 -4.349 1.00 97.19 213 VAL A N 1
ATOM 1638 C CA . VAL A 1 213 ? -2.515 -13.550 -3.007 1.00 97.19 213 VAL A CA 1
ATOM 1639 C C . VAL A 1 213 ? -1.739 -12.704 -2.015 1.00 97.19 213 VAL A C 1
ATOM 1641 O O . VAL A 1 213 ? -0.562 -12.413 -2.219 1.00 97.19 213 VAL A O 1
ATOM 1644 N N . TRP A 1 214 ? -2.389 -12.371 -0.906 1.00 96.38 214 TRP A N 1
ATOM 1645 C CA . TRP A 1 214 ? -1.773 -11.729 0.248 1.00 96.38 214 TRP A CA 1
ATOM 1646 C C . TRP A 1 214 ? -1.846 -12.646 1.457 1.00 96.38 214 TRP A C 1
ATOM 1648 O O . TRP A 1 214 ? -2.877 -13.269 1.713 1.00 96.38 214 TRP A O 1
ATOM 1658 N N . TYR A 1 215 ? -0.765 -12.685 2.228 1.00 96.75 215 TYR A N 1
ATOM 1659 C CA . TYR A 1 215 ? -0.750 -13.248 3.570 1.00 96.75 215 TYR A CA 1
ATOM 1660 C C . TYR A 1 215 ? -0.284 -12.182 4.552 1.00 96.75 215 TYR A C 1
ATOM 1662 O O . TYR A 1 215 ? 0.824 -11.658 4.430 1.00 96.75 215 TYR A O 1
ATOM 1670 N N . LEU A 1 216 ? -1.134 -11.873 5.526 1.00 96.31 216 LEU A N 1
ATOM 1671 C CA . LEU A 1 216 ? -0.920 -10.827 6.518 1.00 96.31 216 LEU A CA 1
ATOM 1672 C C . LEU A 1 216 ? -1.006 -11.421 7.919 1.00 96.31 216 LEU A C 1
ATOM 1674 O O . LEU A 1 216 ? -1.858 -12.262 8.198 1.00 96.31 216 LEU A O 1
ATOM 1678 N N . ARG A 1 217 ? -0.146 -10.947 8.812 1.00 96.75 217 ARG A N 1
ATOM 1679 C CA . ARG A 1 217 ? -0.162 -11.231 10.245 1.00 96.75 217 ARG A CA 1
ATOM 1680 C C . ARG A 1 217 ? -0.326 -9.935 11.014 1.00 96.75 217 ARG A C 1
ATOM 1682 O O . ARG A 1 217 ? 0.280 -8.930 10.656 1.00 96.75 217 ARG A O 1
ATOM 1689 N N . HIS A 1 218 ? -1.099 -10.003 12.085 1.00 96.88 218 HIS A N 1
ATOM 1690 C CA . HIS A 1 218 ? -1.359 -8.904 12.996 1.00 96.88 218 HIS A CA 1
ATOM 1691 C C . HIS A 1 218 ? -0.763 -9.202 14.377 1.00 96.88 218 HIS A C 1
ATOM 1693 O O . HIS A 1 218 ? -0.815 -10.337 14.872 1.00 96.88 218 HIS A O 1
ATOM 1699 N N . TYR A 1 219 ? -0.184 -8.173 14.985 1.00 96.00 219 TYR A N 1
ATOM 1700 C CA . TYR A 1 219 ? 0.526 -8.226 16.254 1.00 96.00 219 TYR A CA 1
ATOM 1701 C C . TYR A 1 219 ? 0.066 -7.076 17.145 1.00 96.00 219 TYR A C 1
ATOM 1703 O O . TYR A 1 219 ? 0.052 -5.934 16.702 1.00 96.00 219 TYR A O 1
ATOM 1711 N N . ASP A 1 220 ? -0.223 -7.360 18.414 1.00 94.38 220 ASP A N 1
ATOM 1712 C CA . ASP A 1 220 ? -0.502 -6.346 19.450 1.00 94.38 220 ASP A CA 1
ATOM 1713 C C . ASP A 1 220 ? 0.804 -5.846 20.101 1.00 94.38 220 ASP A C 1
ATOM 1715 O O . ASP A 1 220 ? 0.954 -5.744 21.320 1.00 94.38 220 ASP A O 1
ATOM 1719 N N . ALA A 1 221 ? 1.828 -5.657 19.267 1.00 91.00 221 ALA A N 1
ATOM 1720 C CA . ALA A 1 221 ? 3.071 -4.995 19.625 1.00 91.00 221 ALA A CA 1
ATOM 1721 C C . ALA A 1 221 ? 3.854 -4.607 18.365 1.00 91.00 221 ALA A C 1
ATOM 1723 O O . ALA A 1 221 ? 4.084 -5.428 17.475 1.00 91.00 221 ALA A O 1
ATOM 1724 N N . ALA A 1 222 ? 4.403 -3.390 18.355 1.00 87.38 222 ALA A N 1
ATOM 1725 C CA . ALA A 1 222 ? 5.216 -2.889 17.244 1.00 87.38 222 ALA A CA 1
ATOM 1726 C C . ALA A 1 222 ? 6.470 -3.738 16.945 1.00 87.38 222 ALA A C 1
ATOM 1728 O O . ALA A 1 222 ? 6.979 -3.734 15.838 1.00 87.38 222 ALA A O 1
ATOM 1729 N N . ASN A 1 223 ? 7.001 -4.488 17.911 1.00 88.19 223 ASN A N 1
ATOM 1730 C CA . ASN A 1 223 ? 8.199 -5.318 17.728 1.00 88.19 223 ASN A CA 1
ATOM 1731 C C . ASN A 1 223 ? 7.902 -6.725 17.169 1.00 88.19 223 ASN A C 1
ATOM 1733 O O . ASN A 1 223 ? 8.744 -7.614 17.309 1.00 88.19 223 ASN A O 1
ATOM 1737 N N . LEU A 1 224 ? 6.714 -6.941 16.590 1.00 90.56 224 LEU A N 1
ATOM 1738 C CA . LEU A 1 224 ? 6.255 -8.232 16.061 1.00 90.56 224 LEU A CA 1
ATOM 1739 C C . LEU A 1 224 ? 6.185 -9.344 17.126 1.00 90.56 224 LEU A C 1
ATOM 1741 O O . LEU A 1 224 ? 6.307 -10.535 16.826 1.00 90.56 224 LEU A O 1
ATOM 1745 N N . THR A 1 225 ? 5.989 -8.958 18.390 1.00 82.88 225 THR A N 1
ATOM 1746 C CA . THR A 1 225 ? 5.619 -9.880 19.475 1.00 82.88 225 THR A CA 1
ATOM 1747 C C . THR A 1 225 ? 4.105 -9.828 19.704 1.00 82.88 225 THR A C 1
ATOM 1749 O O . THR A 1 225 ? 3.431 -8.989 19.127 1.00 82.88 225 THR A O 1
ATOM 1752 N N . ALA A 1 226 ? 3.541 -10.752 20.486 1.00 92.06 226 ALA A N 1
ATOM 1753 C CA . ALA A 1 226 ? 2.091 -10.819 20.728 1.00 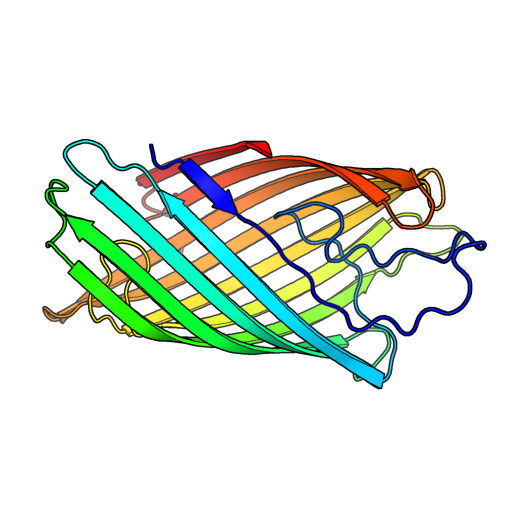92.06 226 ALA A CA 1
ATOM 1754 C C . ALA A 1 226 ? 1.240 -10.960 19.442 1.00 92.06 226 ALA A C 1
ATOM 1756 O O . ALA A 1 226 ? 0.412 -10.116 19.115 1.00 92.06 226 ALA A O 1
ATOM 1757 N N . PHE A 1 227 ? 1.439 -12.059 18.709 1.00 93.94 227 PHE A N 1
ATOM 1758 C CA . PHE A 1 227 ? 0.593 -12.420 17.565 1.00 93.94 227 PHE A CA 1
ATOM 1759 C C . PHE A 1 227 ? -0.884 -12.527 17.973 1.00 93.94 227 PHE A C 1
ATOM 1761 O O . PHE A 1 227 ? -1.210 -13.255 18.913 1.00 93.94 227 PHE A O 1
ATOM 1768 N N . THR A 1 228 ? -1.765 -11.849 17.239 1.00 94.38 228 THR A N 1
ATOM 1769 C CA . THR A 1 228 ? -3.214 -11.835 17.506 1.00 94.38 228 THR A CA 1
ATOM 1770 C C . THR A 1 228 ? -4.045 -12.449 16.385 1.00 94.38 228 THR A C 1
ATOM 1772 O O . THR A 1 228 ? -5.167 -12.888 16.639 1.00 94.38 228 THR A O 1
ATOM 1775 N N . GLY A 1 229 ? -3.505 -12.564 15.169 1.00 94.38 229 GLY A N 1
ATOM 1776 C CA . GLY A 1 229 ? -4.187 -13.258 14.081 1.00 94.38 229 GLY A CA 1
ATOM 1777 C C . GLY A 1 229 ? -3.495 -13.134 12.731 1.00 94.38 229 GLY A C 1
ATOM 1778 O O . GLY A 1 229 ? -2.543 -12.374 12.562 1.00 94.38 229 GLY A O 1
ATOM 1779 N N . ASP A 1 230 ? -3.986 -13.894 11.760 1.00 96.06 230 ASP A N 1
ATOM 1780 C CA . ASP A 1 230 ? -3.554 -13.825 10.373 1.00 96.06 230 ASP A CA 1
ATOM 1781 C C . ASP A 1 230 ? -4.733 -13.860 9.396 1.00 96.06 230 ASP A C 1
ATOM 1783 O O . ASP A 1 230 ? -5.873 -14.185 9.741 1.00 96.06 230 ASP A O 1
ATOM 1787 N N . ALA A 1 231 ? -4.454 -13.449 8.165 1.00 94.00 231 ALA A N 1
ATOM 1788 C CA . ALA A 1 231 ? -5.421 -13.402 7.088 1.00 94.00 231 ALA A CA 1
ATOM 1789 C C . ALA A 1 231 ? -4.760 -13.780 5.762 1.00 94.00 231 ALA A C 1
ATOM 1791 O O . ALA A 1 231 ? -3.613 -13.422 5.492 1.00 94.00 231 ALA A O 1
ATOM 1792 N N . VAL A 1 232 ? -5.524 -14.479 4.922 1.00 94.06 232 VAL A N 1
ATOM 1793 C CA . VAL A 1 232 ? -5.201 -14.702 3.511 1.00 94.06 232 VAL A CA 1
ATOM 1794 C C . VAL A 1 232 ? -6.244 -13.979 2.675 1.00 94.06 232 VAL A C 1
ATOM 1796 O O . VAL A 1 232 ? -7.444 -14.144 2.909 1.00 94.06 232 VAL A O 1
ATOM 1799 N N . MET A 1 233 ? -5.792 -13.201 1.698 1.00 92.12 233 MET A N 1
ATOM 1800 C CA . MET A 1 233 ? -6.653 -12.553 0.710 1.00 92.12 233 MET A 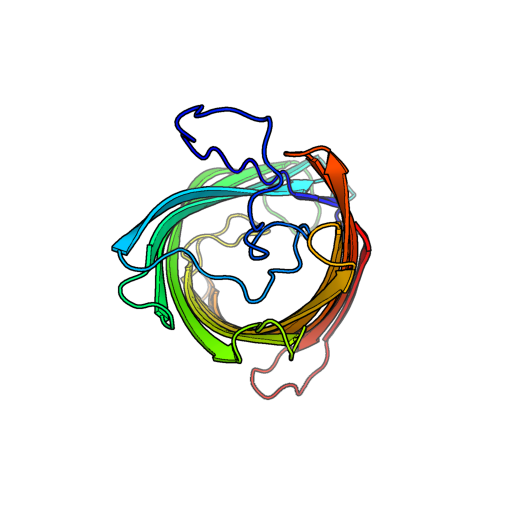CA 1
ATOM 1801 C C . MET A 1 233 ? -6.300 -13.071 -0.681 1.00 92.12 233 MET A C 1
ATOM 1803 O O . MET A 1 233 ? -5.140 -13.370 -0.954 1.00 92.12 233 MET A O 1
ATOM 1807 N N . LEU A 1 234 ? -7.315 -13.205 -1.532 1.00 93.56 234 LEU A N 1
ATOM 1808 C CA . LEU A 1 234 ? -7.198 -13.658 -2.915 1.00 93.56 234 LEU A CA 1
ATOM 1809 C C . LEU A 1 234 ? -7.963 -12.678 -3.805 1.00 93.56 234 LEU A C 1
ATOM 1811 O O . LEU A 1 234 ? -9.090 -12.313 -3.452 1.00 93.56 234 LEU A O 1
ATOM 1815 N N . GLY A 1 235 ? -7.351 -12.286 -4.921 1.00 88.19 235 GLY A N 1
ATOM 1816 C CA . GLY A 1 235 ? -7.893 -11.362 -5.921 1.00 88.19 235 GLY A CA 1
ATOM 1817 C C . GLY A 1 235 ? -7.734 -11.900 -7.330 1.00 88.19 235 GLY A C 1
ATOM 1818 O O . GLY A 1 235 ? -6.728 -12.605 -7.575 1.00 88.19 235 GLY A O 1
#

pLDDT: mean 88.73, std 17.99, range [26.12, 98.62]

Radius of gyration: 18.83 Å; chains: 1; bounding box: 47×30×59 Å

Sequence (235 aa):
MALCAAACLSGGAARAEDASSWRDLETKYIFGFTTGSGIGLEGEKEFTTDTIGRFGKRGGHYAATETKYEFEFTPTQFIQIEFGALGSTHHIAGVPDLDDRRQFAFSGAFAEFRYLALERTSSNPLAVTLAFEPTVRRIDETAGERVRNYEFETIINADLELLKNRLFAGFNVLYEPEITWGAAGEVQREAKFGGSAALSLRVASNVVLGGEVWYLRHYDAANLTAFTGDAVMLG

Foldseek 3Di:
DKDKDWDFDFPWPPPDDDLPDLDADFQQCQFPPFGALGDDDAQDKTWGKTKIWIFDAPQWGWIKMKIFTKIWGHNHRFKIKIKDWIKMFIQDDRHPPADGDGDIDGFWMKMKIKGFPADDDPVRQKTKIKMKMWIWTQADRGRRAGKTKIKIKIKIKMKGDPDVSFKMKIKIWIKMWMWIQHPVRDIWIKIKTWMKIKMWGDPGSPDIDMKMKIKMWMARHSVPPHTDDIDIDID

Secondary structure (DSSP, 8-state):
--EEEE------------TTS-PPPP-TTTBTTB--S--PPTT-EEEEEEEEEEE--TTSEEEEEEEEEEEEEEEETTEEEEEEEEEEEEEEES-TTS--EEEEEEEEEEEEEEEEEE--BTTB-EEEEEEEEEEEEEE-TTT--EEEEEEEEEEEEEEEEEETTTEEEEEEEEEEEEEEE-TTS-EEEEEEEEEEEEEEEEEETTEEEEEEEEEEEEESSTTS-SEEEEEEEE-